Protein AF-A0A3B0UEC3-F1 (afdb_monomer_lite)

Foldseek 3Di:
DPLVDDQDPLLVVVLVVCLVVDPDDPVVSVVSVVCVNVDDDLVRDDDPPPDDLVVLLVVLLVLLLSCCLVPDCDPSSVVVSCVSCVVSVHDVVSSLLSNLLSLQVCLLCVVVVVVSDDDDDNVSSVVVNLVSLLVVQQVCQVQLVVLCVVDPLLVVLLVCVVPHDDDPVSLVVNLVSLVVSQCVDVSCVSSPHSSVSQHSVSSNVSHHDPDPPPDD

pLDDT: mean 83.79, std 13.42, range [30.84, 96.69]

Sequence (216 aa):
AHANKNIEEEEQALFDFFLKSSHLSSSQKDEARRDFKNGISLADIYIPNQNSWLLKKFFLELAILTVWVDRKLEDTEMIFLKAFAKKMGFYEEDLGNSLLAVEGFILENWEQLNHLRTGHDLTDIGTEYLKRVKRTTDKNAIRINDELKKNTNLSKLLLKSKTEELSKEQQQQLHEGLISVLKAVPTFVIIGLPVSYLTLPMLLKILPQEEPNTRL

Structure (mmCIF, N/CA/C/O backbone):
data_AF-A0A3B0UEC3-F1
#
_entry.id   AF-A0A3B0UEC3-F1
#
loop_
_atom_site.group_PDB
_atom_site.id
_atom_site.type_symbol
_atom_site.label_atom_id
_atom_site.label_alt_id
_atom_site.label_comp_id
_atom_site.label_asym_id
_atom_site.label_entity_id
_atom_site.label_seq_id
_atom_site.pdbx_PDB_ins_code
_atom_site.Cartn_x
_atom_site.Cartn_y
_atom_site.Cartn_z
_atom_site.occupancy
_atom_site.B_iso_or_equiv
_atom_site.auth_seq_id
_atom_site.auth_comp_id
_atom_site.auth_asym_id
_atom_site.auth_atom_id
_atom_site.pdbx_PDB_model_num
ATOM 1 N N . ALA A 1 1 ? 6.381 5.615 -17.940 1.00 55.91 1 ALA A N 1
ATOM 2 C CA . ALA A 1 1 ? 7.172 6.275 -18.990 1.00 55.91 1 ALA A CA 1
ATOM 3 C C . ALA A 1 1 ? 6.377 6.344 -20.281 1.00 55.91 1 ALA A C 1
ATOM 5 O O . ALA A 1 1 ? 5.543 7.212 -20.411 1.00 55.91 1 ALA A O 1
ATOM 6 N N . HIS A 1 2 ? 6.469 5.396 -21.220 1.00 62.25 2 HIS A N 1
ATOM 7 C CA . HIS A 1 2 ? 5.756 5.551 -22.511 1.00 62.25 2 HIS A CA 1
ATOM 8 C C . HIS A 1 2 ? 4.251 5.231 -22.514 1.00 62.25 2 HIS A C 1
ATOM 10 O O . HIS A 1 2 ? 3.629 5.250 -23.575 1.00 62.25 2 HIS A O 1
ATOM 16 N N . ALA A 1 3 ? 3.639 4.931 -21.367 1.00 55.81 3 ALA A N 1
ATOM 17 C CA . ALA A 1 3 ? 2.222 4.558 -21.307 1.00 55.81 3 ALA A CA 1
ATOM 18 C C . ALA A 1 3 ? 1.286 5.694 -21.776 1.00 55.81 3 ALA A C 1
ATOM 20 O O . ALA A 1 3 ? 0.270 5.420 -22.417 1.00 55.81 3 ALA A O 1
ATOM 21 N N . ASN A 1 4 ? 1.669 6.954 -21.546 1.00 55.97 4 ASN A N 1
ATOM 22 C CA . ASN A 1 4 ? 0.966 8.164 -21.993 1.00 55.97 4 ASN A CA 1
ATOM 23 C C . ASN A 1 4 ? 1.666 8.877 -23.184 1.00 55.97 4 ASN A C 1
ATOM 25 O O . ASN A 1 4 ? 1.190 9.913 -23.642 1.00 55.97 4 ASN A O 1
ATOM 29 N N . LYS A 1 5 ? 2.745 8.292 -23.739 1.00 59.88 5 LYS A N 1
ATOM 30 C CA . LYS A 1 5 ? 3.608 8.823 -24.824 1.00 59.88 5 LYS A CA 1
ATOM 31 C C . LYS A 1 5 ? 4.422 10.088 -24.498 1.00 59.88 5 LYS A C 1
ATOM 33 O O . LYS A 1 5 ? 5.084 10.597 -25.404 1.00 59.88 5 LYS A O 1
ATOM 38 N N . ASN A 1 6 ? 4.432 10.549 -23.250 1.00 63.06 6 ASN A N 1
ATOM 39 C CA . ASN A 1 6 ? 5.284 11.639 -22.778 1.00 63.06 6 ASN A CA 1
ATOM 40 C C . ASN A 1 6 ? 6.204 11.102 -21.677 1.00 63.06 6 ASN A C 1
ATOM 42 O O . ASN A 1 6 ? 5.758 10.373 -20.806 1.00 63.06 6 ASN A O 1
ATOM 46 N N . ILE A 1 7 ? 7.496 11.419 -21.733 1.00 65.38 7 ILE A N 1
ATOM 47 C CA . ILE A 1 7 ? 8.420 11.074 -20.647 1.00 65.38 7 ILE A CA 1
ATOM 48 C C . ILE A 1 7 ? 8.502 12.293 -19.736 1.00 65.38 7 ILE A C 1
ATOM 50 O O . ILE A 1 7 ? 9.027 13.324 -20.165 1.00 65.38 7 ILE A O 1
ATOM 54 N N . GLU A 1 8 ? 7.999 12.170 -18.513 1.00 71.50 8 GLU A N 1
ATOM 55 C CA . GLU A 1 8 ? 8.071 13.246 -17.520 1.00 71.50 8 GLU A CA 1
ATOM 56 C C . GLU A 1 8 ? 9.508 13.389 -16.972 1.00 71.50 8 GLU A C 1
ATOM 58 O O . GLU A 1 8 ? 10.306 12.438 -16.987 1.00 71.50 8 GLU A O 1
ATOM 63 N N . GLU A 1 9 ? 9.879 14.588 -16.506 1.00 71.31 9 GLU A N 1
ATOM 64 C CA . GLU A 1 9 ? 11.248 14.882 -16.037 1.00 71.31 9 GLU A CA 1
ATOM 65 C C . GLU A 1 9 ? 11.673 13.956 -14.889 1.00 71.31 9 GLU A C 1
ATOM 67 O O . GLU A 1 9 ? 12.828 13.527 -14.793 1.00 71.31 9 GLU A O 1
ATOM 72 N N . GLU A 1 10 ? 10.724 13.601 -14.036 1.00 71.19 10 GLU A N 1
ATOM 73 C CA . GLU A 1 10 ? 10.910 12.733 -12.889 1.00 71.19 10 GLU A CA 1
ATOM 74 C C . GLU A 1 10 ? 11.187 11.284 -13.303 1.00 71.19 10 GLU A C 1
ATOM 76 O O . GLU A 1 10 ? 12.040 10.616 -12.710 1.00 71.19 10 GLU A O 1
ATOM 81 N N . GLU A 1 11 ? 10.517 10.791 -14.346 1.00 72.06 11 GLU A N 1
ATOM 82 C CA . GLU A 1 11 ? 10.737 9.443 -14.874 1.00 72.06 11 GLU A CA 1
ATOM 83 C C . GLU A 1 11 ? 12.117 9.326 -15.517 1.00 72.06 11 GLU A C 1
ATOM 85 O O . GLU A 1 11 ? 12.824 8.333 -15.321 1.00 72.06 11 GLU A O 1
ATOM 90 N N . GLN A 1 12 ? 12.529 10.368 -16.246 1.00 78.12 12 GLN A N 1
ATOM 91 C CA . GLN A 1 12 ? 13.878 10.489 -16.792 1.00 78.12 12 GLN A CA 1
ATOM 92 C C . GLN A 1 12 ? 14.921 10.517 -15.665 1.00 78.12 12 GLN A C 1
ATOM 94 O O . GLN A 1 12 ? 15.935 9.818 -15.749 1.00 78.12 12 GLN A O 1
ATOM 99 N N . ALA A 1 13 ? 14.668 11.264 -14.587 1.00 77.81 13 ALA A N 1
ATOM 100 C CA . ALA A 1 13 ? 15.561 11.331 -13.433 1.00 77.81 13 ALA A CA 1
ATOM 101 C C . ALA A 1 13 ? 15.702 9.973 -12.726 1.00 77.81 13 ALA A C 1
ATOM 103 O O . ALA A 1 13 ? 16.822 9.560 -12.402 1.00 77.81 13 ALA A O 1
ATOM 104 N N . LEU A 1 14 ? 14.595 9.249 -12.528 1.00 77.81 14 LEU A N 1
A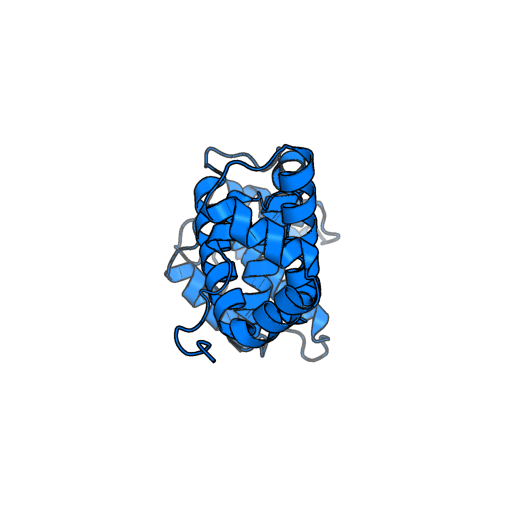TOM 105 C CA . LEU A 1 14 ? 14.614 7.912 -11.934 1.00 77.81 14 LEU A CA 1
ATOM 106 C C . LEU A 1 14 ? 15.347 6.909 -12.835 1.00 77.81 14 LEU A C 1
ATOM 108 O O . LEU A 1 14 ? 16.180 6.133 -12.357 1.00 77.81 14 LEU A O 1
ATOM 112 N N . PHE A 1 15 ? 15.093 6.953 -14.143 1.00 84.12 15 PHE A N 1
ATOM 113 C CA . PHE A 1 15 ? 15.802 6.127 -15.116 1.00 84.12 15 PHE A CA 1
ATOM 114 C C . PHE A 1 15 ? 17.313 6.385 -15.075 1.00 84.12 15 PHE A C 1
ATOM 116 O O . PHE A 1 15 ? 18.102 5.443 -14.971 1.00 84.12 15 PHE A O 1
ATOM 123 N N . ASP A 1 16 ? 17.736 7.650 -15.085 1.00 83.62 16 ASP A N 1
ATOM 124 C CA . ASP A 1 16 ? 19.151 8.011 -15.002 1.00 83.62 16 ASP A CA 1
ATOM 125 C C . ASP A 1 16 ? 19.790 7.588 -13.675 1.00 83.62 16 ASP A C 1
ATOM 127 O O . ASP A 1 16 ? 20.957 7.182 -13.659 1.00 83.62 16 ASP A O 1
ATOM 131 N N . PHE A 1 17 ? 19.047 7.644 -12.567 1.00 82.94 17 PHE A N 1
ATOM 132 C CA . PHE A 1 17 ? 19.502 7.139 -11.273 1.00 82.94 17 PHE A CA 1
ATOM 133 C C . PHE A 1 17 ? 19.779 5.631 -11.323 1.00 82.94 17 PHE A C 1
ATOM 135 O O . PHE A 1 17 ? 20.875 5.195 -10.952 1.00 82.94 17 PHE A O 1
ATOM 142 N N . PHE A 1 18 ? 18.838 4.832 -11.835 1.00 84.19 18 PHE A N 1
ATOM 143 C CA . PHE A 1 18 ? 19.028 3.386 -11.988 1.00 84.19 18 PHE A CA 1
ATOM 144 C C . PHE A 1 18 ? 20.147 3.049 -12.972 1.00 84.19 18 PHE A C 1
ATOM 146 O O . PHE A 1 18 ? 20.964 2.161 -12.723 1.00 84.19 18 PHE A O 1
ATOM 153 N N . LEU A 1 19 ? 20.253 3.793 -14.070 1.00 87.88 19 LEU A N 1
ATOM 154 C CA . LEU A 1 19 ? 21.298 3.567 -15.058 1.00 87.88 19 LEU A CA 1
ATOM 155 C C . LEU A 1 19 ? 22.694 3.835 -14.478 1.00 87.88 19 LEU A C 1
ATOM 157 O O . LEU A 1 19 ? 23.637 3.088 -14.759 1.00 87.88 19 LEU A O 1
ATOM 161 N N . LYS A 1 20 ? 22.834 4.867 -13.638 1.00 85.25 20 LYS A N 1
ATOM 162 C CA . LYS A 1 20 ? 24.088 5.190 -12.937 1.00 85.25 20 LYS A CA 1
ATOM 163 C C . LYS A 1 20 ? 24.443 4.163 -11.865 1.00 85.25 20 LYS A C 1
ATOM 165 O O . LYS A 1 20 ? 25.615 3.807 -11.774 1.00 85.25 20 LYS A O 1
ATOM 170 N N . SER A 1 21 ? 23.465 3.685 -11.096 1.00 85.12 21 SER A N 1
ATOM 171 C CA . SER A 1 21 ? 23.679 2.678 -10.045 1.00 85.12 21 SER A CA 1
ATOM 172 C C . SER A 1 21 ? 23.864 1.257 -10.590 1.00 85.12 21 SER A C 1
ATOM 174 O O . SER A 1 21 ? 24.340 0.379 -9.875 1.00 85.12 21 SER A O 1
ATOM 176 N N . SER A 1 22 ? 23.549 1.029 -11.867 1.00 87.19 22 SER A N 1
ATOM 177 C CA . SER A 1 22 ? 23.757 -0.260 -12.523 1.00 87.19 22 SER A CA 1
ATOM 178 C C . SER A 1 22 ? 25.231 -0.559 -12.842 1.00 87.19 22 SER A C 1
ATOM 180 O O . SER A 1 22 ? 26.009 0.311 -13.253 1.00 87.19 22 SER A O 1
ATOM 182 N N . HIS A 1 23 ? 25.583 -1.845 -12.776 1.00 90.31 23 HIS A N 1
ATOM 183 C CA . HIS A 1 23 ? 26.867 -2.387 -13.238 1.00 90.31 23 HIS A CA 1
ATOM 184 C C . HIS A 1 23 ? 26.903 -2.666 -14.756 1.00 90.31 23 HIS A C 1
ATOM 186 O O . HIS A 1 23 ? 27.699 -3.481 -15.219 1.00 90.31 23 HIS A O 1
ATOM 192 N N . LEU A 1 24 ? 26.033 -2.019 -15.540 1.00 90.12 24 LEU A N 1
ATOM 193 C CA . LEU A 1 24 ? 25.984 -2.190 -16.993 1.00 90.12 24 LEU A CA 1
ATOM 194 C C . LEU A 1 24 ? 27.234 -1.609 -17.671 1.00 90.12 24 LEU A C 1
ATOM 196 O O . LEU A 1 24 ? 27.762 -0.571 -17.260 1.00 90.12 24 LEU A O 1
ATOM 200 N N . SER A 1 25 ? 27.676 -2.254 -18.751 1.00 92.06 25 SER A N 1
ATOM 201 C CA . SER A 1 25 ? 28.720 -1.714 -19.631 1.00 92.06 25 SER A CA 1
ATOM 202 C C . SER A 1 25 ? 28.237 -0.459 -20.369 1.00 92.06 25 SER A C 1
ATOM 204 O O . SER A 1 25 ? 27.034 -0.235 -20.505 1.00 92.06 25 SER A O 1
ATOM 206 N N . SER A 1 26 ? 29.159 0.351 -20.900 1.00 88.69 26 SER A N 1
ATOM 207 C CA . SER A 1 26 ? 28.805 1.565 -21.654 1.00 88.69 26 SER A CA 1
ATOM 208 C C . SER A 1 26 ? 27.869 1.267 -22.829 1.00 88.69 26 SER A C 1
ATOM 210 O O . SER A 1 26 ? 26.858 1.940 -22.985 1.00 88.69 26 SER A O 1
ATOM 212 N N . SER A 1 27 ? 28.130 0.185 -23.573 1.00 90.00 27 SER A N 1
ATOM 213 C CA . SER A 1 27 ? 27.276 -0.242 -24.691 1.00 90.00 27 SER A CA 1
ATOM 214 C C . SER A 1 27 ? 25.845 -0.565 -24.251 1.00 90.00 27 SER A C 1
ATOM 216 O O . SER A 1 27 ? 24.893 -0.186 -24.927 1.00 90.00 27 SER A O 1
ATOM 218 N N . GLN A 1 28 ? 25.687 -1.247 -23.113 1.00 90.06 28 GLN A N 1
ATOM 219 C CA . GLN A 1 28 ? 24.371 -1.565 -22.549 1.00 90.06 28 GLN A CA 1
ATOM 220 C C . GLN A 1 28 ? 23.668 -0.316 -22.009 1.00 90.06 28 GLN A C 1
ATOM 222 O O . GLN A 1 28 ? 22.450 -0.203 -22.107 1.00 90.06 28 GLN A O 1
ATOM 227 N N . LYS A 1 29 ? 24.420 0.646 -21.459 1.00 88.94 29 LYS A N 1
ATOM 228 C CA . LYS A 1 29 ? 23.853 1.928 -21.026 1.00 88.94 29 LYS A CA 1
ATOM 229 C C . LYS A 1 29 ? 23.334 2.737 -22.213 1.00 88.94 29 LYS A C 1
ATOM 231 O O . LYS A 1 29 ? 22.260 3.325 -22.117 1.00 88.94 29 LYS A O 1
ATOM 236 N N . ASP A 1 30 ? 24.054 2.729 -23.330 1.00 88.50 30 ASP A N 1
ATOM 237 C CA . ASP A 1 30 ? 23.628 3.400 -24.560 1.00 88.50 30 ASP A CA 1
ATOM 238 C C . ASP A 1 30 ? 22.401 2.730 -25.188 1.00 88.50 30 ASP A C 1
ATOM 240 O O . ASP A 1 30 ? 21.512 3.415 -25.689 1.00 88.50 30 ASP A O 1
ATOM 244 N N . GLU A 1 31 ? 22.331 1.399 -25.144 1.00 87.31 31 GLU A N 1
ATOM 245 C CA . GLU A 1 31 ? 21.150 0.631 -25.550 1.00 87.31 31 GLU A CA 1
ATOM 246 C C . GLU A 1 31 ? 19.933 0.982 -24.696 1.00 87.31 31 GLU A C 1
ATOM 248 O O . GLU A 1 31 ? 18.931 1.441 -25.238 1.00 87.31 31 GLU A O 1
ATOM 253 N N . ALA A 1 32 ? 20.063 0.927 -23.369 1.00 86.62 32 ALA A N 1
ATOM 254 C CA . ALA A 1 32 ? 18.985 1.292 -22.455 1.00 86.62 32 ALA A CA 1
ATOM 255 C C . ALA A 1 32 ? 18.483 2.728 -22.685 1.00 86.62 32 ALA A C 1
ATOM 257 O O . ALA A 1 32 ? 17.284 2.979 -22.621 1.00 86.62 32 ALA A O 1
ATOM 258 N N . ARG A 1 33 ? 19.375 3.686 -22.985 1.00 87.12 33 ARG A N 1
ATOM 259 C CA . ARG A 1 33 ? 18.985 5.069 -23.325 1.00 87.12 33 ARG A CA 1
ATOM 260 C C . ARG A 1 33 ? 18.191 5.153 -24.628 1.00 87.12 33 ARG A C 1
ATOM 262 O O . ARG A 1 33 ? 17.252 5.945 -24.709 1.00 87.12 33 ARG A O 1
ATOM 269 N N . ARG A 1 34 ? 18.565 4.376 -25.651 1.00 86.38 34 ARG A N 1
ATOM 270 C CA . ARG A 1 34 ? 17.814 4.311 -26.918 1.00 86.38 34 ARG A CA 1
ATOM 271 C C . ARG A 1 34 ? 16.426 3.730 -26.693 1.00 86.38 34 ARG A C 1
ATOM 273 O O . ARG A 1 34 ? 15.450 4.317 -27.151 1.00 86.38 34 ARG A O 1
ATOM 280 N N . ASP A 1 35 ? 16.353 2.638 -25.951 1.00 85.62 35 ASP A N 1
ATOM 281 C CA . ASP A 1 35 ? 15.104 1.959 -25.626 1.00 85.62 35 ASP A CA 1
ATOM 282 C C . ASP A 1 35 ? 14.178 2.842 -24.788 1.00 85.62 35 ASP A C 1
ATOM 284 O O . ASP A 1 35 ? 12.990 2.962 -25.081 1.00 85.62 35 ASP A O 1
ATOM 288 N N . PHE A 1 36 ? 14.732 3.542 -23.796 1.00 82.94 36 PHE A N 1
ATOM 289 C CA . PHE A 1 36 ? 13.984 4.498 -22.988 1.00 82.94 36 PHE A CA 1
ATOM 290 C C . PHE A 1 36 ? 13.420 5.645 -23.830 1.00 82.94 36 PHE A C 1
ATOM 292 O O . PHE A 1 36 ? 12.288 6.062 -23.617 1.00 82.94 36 PHE A O 1
ATOM 299 N N . LYS A 1 37 ? 14.165 6.131 -24.830 1.00 80.62 37 LYS A N 1
ATOM 300 C CA . LYS A 1 37 ? 13.699 7.200 -25.724 1.00 80.62 37 LYS A CA 1
ATOM 301 C C . LYS A 1 37 ? 12.627 6.728 -26.709 1.00 80.62 37 LYS A C 1
ATOM 303 O O . LYS A 1 37 ? 11.673 7.457 -26.960 1.00 80.62 37 LYS A O 1
ATOM 308 N N . ASN A 1 38 ? 12.800 5.543 -27.287 1.00 80.94 38 ASN A N 1
ATOM 309 C CA . ASN A 1 38 ? 11.941 5.044 -28.364 1.00 80.94 38 ASN A CA 1
ATOM 310 C C . ASN A 1 38 ? 10.695 4.308 -27.852 1.00 80.94 38 ASN A C 1
ATOM 312 O O . ASN A 1 38 ? 9.740 4.130 -28.607 1.00 80.94 38 ASN A O 1
ATOM 316 N N . GLY A 1 39 ? 10.709 3.893 -26.585 1.00 77.69 39 GLY A N 1
ATOM 317 C CA . GLY A 1 39 ? 9.710 3.004 -26.017 1.00 77.69 39 GLY A CA 1
ATOM 318 C C . GLY A 1 39 ? 9.945 1.551 -26.433 1.00 77.69 39 GLY A C 1
ATOM 319 O O . GLY A 1 39 ? 10.473 1.256 -27.505 1.00 77.69 39 GLY A O 1
ATOM 320 N N . ILE A 1 40 ? 9.530 0.626 -25.569 1.00 79.31 40 ILE A N 1
ATOM 321 C CA . ILE A 1 40 ? 9.563 -0.816 -25.828 1.00 79.31 40 ILE A CA 1
ATOM 322 C C . ILE A 1 40 ? 8.130 -1.344 -25.752 1.00 79.31 40 ILE A C 1
ATOM 324 O O . ILE A 1 40 ? 7.382 -0.998 -24.833 1.00 79.31 40 ILE A O 1
ATOM 328 N N . SER A 1 41 ? 7.737 -2.200 -26.698 1.00 80.94 41 SER A N 1
ATOM 329 C CA . SER A 1 41 ? 6.455 -2.896 -26.608 1.00 80.94 41 SER A CA 1
ATOM 330 C C . SER A 1 41 ? 6.484 -3.919 -25.480 1.00 80.94 41 SER A C 1
ATOM 332 O O . SER A 1 41 ? 7.458 -4.646 -25.293 1.00 80.94 41 SER A O 1
ATOM 334 N N . LEU A 1 42 ? 5.359 -4.079 -24.785 1.00 79.12 42 LEU A N 1
ATOM 335 C CA . LEU A 1 42 ? 5.198 -5.124 -23.775 1.00 79.12 42 LEU A CA 1
ATOM 336 C C . LEU A 1 42 ? 5.533 -6.525 -24.323 1.00 79.12 42 LEU A C 1
ATOM 338 O O . LEU A 1 42 ? 5.995 -7.391 -23.579 1.00 79.12 42 LEU A O 1
ATOM 342 N N . ALA A 1 43 ? 5.299 -6.763 -25.618 1.00 78.69 43 ALA A N 1
ATOM 343 C CA . ALA A 1 43 ? 5.619 -8.024 -26.283 1.00 78.69 43 ALA A CA 1
ATOM 344 C C . ALA A 1 43 ? 7.129 -8.313 -26.282 1.00 78.69 43 ALA A C 1
ATOM 346 O O . ALA A 1 43 ? 7.517 -9.445 -25.989 1.00 78.69 43 ALA A O 1
ATOM 347 N N . ASP A 1 44 ? 7.946 -7.281 -26.484 1.00 81.06 44 ASP A N 1
ATOM 348 C CA . ASP A 1 44 ? 9.398 -7.371 -26.668 1.00 81.06 44 ASP A CA 1
ATOM 349 C C . ASP A 1 44 ? 10.156 -7.483 -25.340 1.00 81.06 44 ASP A C 1
ATOM 351 O O . ASP A 1 44 ? 11.330 -7.847 -25.309 1.00 81.06 44 ASP A O 1
ATOM 355 N N . ILE A 1 45 ? 9.476 -7.233 -24.215 1.00 80.25 45 ILE A N 1
ATOM 356 C CA . ILE A 1 45 ? 10.055 -7.438 -22.887 1.00 80.25 45 ILE A CA 1
ATOM 357 C C . ILE A 1 45 ? 10.297 -8.933 -22.674 1.00 80.25 45 ILE A C 1
ATOM 359 O O . ILE A 1 45 ? 9.357 -9.725 -22.503 1.00 80.25 45 ILE A O 1
ATOM 363 N N . TYR A 1 46 ? 11.574 -9.307 -22.652 1.00 76.19 46 TYR A N 1
ATOM 364 C CA . TYR A 1 46 ? 12.015 -10.649 -22.309 1.00 76.19 46 TYR A CA 1
ATOM 365 C C . TYR A 1 46 ? 11.868 -10.882 -20.804 1.00 76.19 46 TYR A C 1
ATOM 367 O O . TYR A 1 46 ? 12.477 -10.194 -19.986 1.00 76.19 46 TYR A O 1
ATOM 375 N N . ILE A 1 47 ? 11.069 -11.882 -20.436 1.00 73.56 47 ILE A N 1
ATOM 376 C CA . ILE A 1 47 ? 10.959 -12.363 -19.058 1.00 73.56 47 ILE A CA 1
ATOM 377 C C . ILE A 1 47 ? 11.667 -13.716 -19.028 1.00 73.56 47 ILE A C 1
ATOM 379 O O . ILE A 1 47 ? 11.125 -14.677 -19.576 1.00 73.56 47 ILE A O 1
ATOM 383 N N . PRO A 1 48 ? 12.864 -13.824 -18.430 1.00 67.06 48 PRO A N 1
ATOM 384 C CA . PRO A 1 48 ? 13.569 -15.095 -18.384 1.00 67.06 48 PRO A CA 1
ATOM 385 C C . PRO A 1 48 ? 12.692 -16.198 -17.761 1.00 67.06 48 PRO A C 1
ATOM 387 O O . PRO A 1 48 ? 12.181 -16.055 -16.650 1.00 67.06 48 PRO A O 1
ATOM 390 N N . ASN A 1 49 ? 12.526 -17.318 -18.473 1.00 62.31 49 ASN A N 1
ATOM 391 C CA . ASN A 1 49 ? 11.633 -18.419 -18.071 1.00 62.31 49 ASN A CA 1
ATOM 392 C C . ASN A 1 49 ? 12.043 -19.106 -16.755 1.00 62.31 49 ASN A C 1
ATOM 394 O O . ASN A 1 49 ? 11.221 -19.758 -16.121 1.00 62.31 49 ASN A O 1
ATOM 398 N N . GLN A 1 50 ? 13.303 -18.949 -16.344 1.00 61.66 50 GLN A N 1
ATOM 399 C CA . GLN A 1 50 ? 13.876 -19.509 -15.113 1.00 61.66 50 GLN A CA 1
ATOM 400 C C . GLN A 1 50 ? 13.617 -18.620 -13.880 1.00 61.66 50 GLN A C 1
ATOM 402 O O . GLN A 1 50 ? 14.076 -18.930 -12.782 1.00 61.66 50 GLN A O 1
ATOM 407 N N . ASN A 1 51 ? 12.923 -17.489 -14.039 1.00 63.88 51 ASN A N 1
ATOM 408 C CA . ASN A 1 51 ? 12.771 -16.527 -12.956 1.00 63.88 51 ASN A CA 1
ATOM 409 C C . ASN A 1 51 ? 11.811 -17.015 -11.873 1.00 63.88 51 ASN A C 1
ATOM 411 O O . ASN A 1 51 ? 10.676 -17.414 -12.149 1.00 63.88 51 ASN A O 1
ATOM 415 N N . SER A 1 52 ? 12.254 -16.884 -10.622 1.00 82.56 52 SER A N 1
ATOM 416 C CA . SER A 1 52 ? 11.415 -17.101 -9.451 1.00 82.56 52 SER A CA 1
ATOM 417 C C . SER A 1 52 ? 10.249 -16.106 -9.429 1.00 82.56 52 SER A C 1
ATOM 419 O O . SER A 1 52 ? 10.356 -14.973 -9.907 1.00 82.56 52 SER A O 1
ATOM 421 N N . TRP A 1 53 ? 9.128 -16.527 -8.839 1.00 87.88 53 TRP A N 1
ATOM 422 C CA . TRP A 1 53 ? 7.962 -15.676 -8.565 1.00 87.88 53 TRP A CA 1
ATOM 423 C C . TRP A 1 53 ? 8.361 -14.319 -7.954 1.00 87.88 53 TRP A C 1
ATOM 425 O O . TRP A 1 53 ? 7.833 -13.281 -8.347 1.00 87.88 53 TRP A O 1
ATOM 435 N N . LEU A 1 54 ? 9.372 -14.324 -7.077 1.00 87.69 54 LEU A N 1
ATOM 436 C CA . LEU A 1 54 ? 9.902 -13.138 -6.407 1.00 87.69 54 LEU A CA 1
ATOM 437 C C . LEU A 1 54 ? 10.476 -12.107 -7.385 1.00 87.69 54 LEU A C 1
ATOM 439 O O . LEU A 1 54 ? 10.193 -10.922 -7.255 1.00 87.69 54 LEU A O 1
ATOM 443 N N . LEU A 1 55 ? 11.248 -12.537 -8.385 1.00 87.06 55 LEU A N 1
ATOM 444 C CA . LEU A 1 55 ? 11.835 -11.611 -9.355 1.00 87.06 55 LEU A CA 1
ATOM 445 C C . LEU A 1 55 ? 10.760 -10.973 -10.245 1.00 87.06 55 LEU A C 1
ATOM 447 O O . LEU A 1 55 ? 10.826 -9.785 -10.552 1.00 87.06 55 LEU A O 1
ATOM 451 N N . LYS A 1 56 ? 9.728 -11.738 -10.615 1.00 90.44 56 LYS A N 1
ATOM 452 C CA . LYS A 1 56 ? 8.579 -11.188 -11.349 1.00 90.44 56 LYS A CA 1
ATOM 453 C C . LYS A 1 56 ? 7.817 -10.165 -10.506 1.00 90.44 56 LYS A C 1
ATOM 455 O O . LYS A 1 56 ? 7.423 -9.125 -11.027 1.00 90.44 56 LYS A O 1
ATOM 460 N N . LYS A 1 57 ? 7.641 -10.446 -9.210 1.00 90.62 57 LYS A N 1
ATOM 461 C CA . LYS A 1 57 ? 6.986 -9.545 -8.253 1.00 90.62 57 LYS A CA 1
ATOM 462 C C . LYS A 1 57 ? 7.782 -8.252 -8.090 1.00 90.62 57 LYS A C 1
ATOM 464 O O . LYS A 1 57 ? 7.209 -7.176 -8.191 1.00 90.62 57 LYS A O 1
ATOM 469 N N . PHE A 1 58 ? 9.102 -8.365 -7.970 1.00 89.75 58 PHE A N 1
ATOM 470 C CA . PHE A 1 58 ? 10.016 -7.228 -7.920 1.00 89.75 58 PHE A CA 1
ATOM 471 C C . PHE A 1 58 ? 9.908 -6.336 -9.165 1.00 89.75 58 PHE A C 1
ATOM 473 O O . PHE A 1 58 ? 9.774 -5.124 -9.038 1.00 89.75 58 PHE A O 1
ATOM 480 N N . PHE A 1 59 ? 9.897 -6.912 -10.374 1.00 89.56 59 PHE A N 1
ATOM 481 C CA . PHE A 1 59 ? 9.713 -6.118 -11.594 1.00 89.56 59 PHE A CA 1
ATOM 482 C C . PHE A 1 59 ? 8.345 -5.442 -11.667 1.00 89.56 59 PHE A C 1
ATOM 484 O O . PHE A 1 59 ? 8.260 -4.301 -12.116 1.00 89.56 59 PHE A O 1
ATOM 491 N N . LEU A 1 60 ? 7.283 -6.122 -11.224 1.00 92.12 60 LEU A N 1
ATOM 492 C CA . LEU A 1 60 ? 5.954 -5.522 -11.144 1.00 92.12 60 LEU A CA 1
ATOM 493 C C . LEU A 1 60 ? 5.948 -4.310 -10.204 1.00 92.12 60 LEU A C 1
ATOM 495 O O . LEU A 1 60 ? 5.436 -3.258 -10.569 1.00 92.12 60 LEU A O 1
ATOM 499 N N . GLU A 1 61 ? 6.543 -4.440 -9.022 1.00 91.88 61 GLU A N 1
ATOM 500 C CA . GLU A 1 61 ? 6.589 -3.370 -8.020 1.00 91.88 61 GLU A CA 1
ATOM 501 C C . GLU A 1 61 ? 7.485 -2.207 -8.441 1.00 91.88 61 GLU A C 1
ATOM 503 O O . GLU A 1 61 ? 7.120 -1.056 -8.221 1.00 91.88 61 GLU A O 1
ATOM 508 N N . LEU A 1 62 ? 8.587 -2.474 -9.147 1.00 88.31 62 LEU A N 1
ATOM 509 C CA . LEU A 1 62 ? 9.379 -1.426 -9.793 1.00 88.31 62 LEU A CA 1
ATOM 510 C C . LEU A 1 62 ? 8.598 -0.691 -10.887 1.00 88.31 62 LEU A C 1
ATOM 512 O O . LEU A 1 62 ? 8.707 0.529 -10.995 1.00 88.31 62 LEU A O 1
ATOM 516 N N . ALA A 1 63 ? 7.811 -1.405 -11.696 1.00 88.81 63 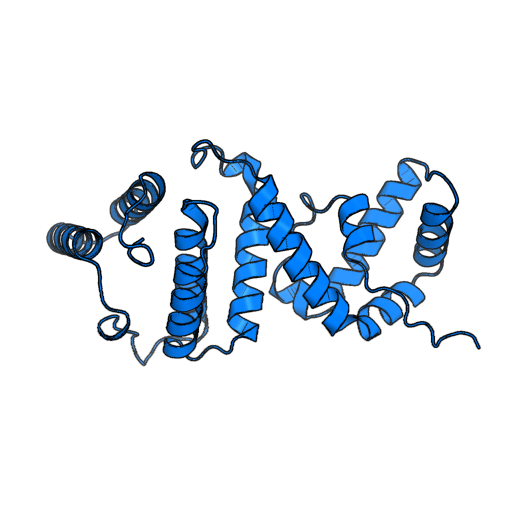ALA A N 1
ATOM 517 C CA . ALA A 1 63 ? 6.975 -0.776 -12.717 1.00 88.81 63 ALA A CA 1
ATOM 518 C C . ALA A 1 63 ? 5.898 0.112 -12.081 1.00 88.81 63 ALA A C 1
ATOM 520 O O . ALA A 1 63 ? 5.692 1.232 -12.537 1.00 88.81 63 ALA A O 1
ATOM 521 N N . ILE A 1 64 ? 5.270 -0.358 -10.998 1.00 88.75 64 ILE A N 1
ATOM 522 C CA . ILE A 1 64 ? 4.324 0.431 -10.199 1.00 88.75 64 ILE A CA 1
ATOM 523 C C . ILE A 1 64 ? 5.014 1.677 -9.646 1.00 88.75 64 ILE A C 1
ATOM 525 O O . ILE A 1 64 ? 4.505 2.772 -9.839 1.00 88.75 64 ILE A O 1
ATOM 529 N N . LEU A 1 65 ? 6.181 1.527 -9.013 1.00 84.06 65 LEU A N 1
ATOM 530 C CA . LEU A 1 65 ? 6.943 2.652 -8.472 1.00 84.06 65 LEU A CA 1
ATOM 531 C C . LEU A 1 65 ? 7.267 3.685 -9.553 1.00 84.06 65 LEU A C 1
ATOM 533 O O . LEU A 1 65 ? 7.145 4.870 -9.291 1.00 84.06 65 LEU A O 1
ATOM 537 N N . THR A 1 66 ? 7.652 3.229 -10.748 1.00 79.56 66 THR A N 1
ATOM 538 C CA . THR A 1 66 ? 8.021 4.094 -11.879 1.00 79.56 66 THR A CA 1
ATOM 539 C C . THR A 1 66 ? 6.820 4.850 -12.436 1.00 79.56 66 THR A C 1
ATOM 541 O O . THR A 1 66 ? 6.943 6.029 -12.718 1.00 79.56 66 THR A O 1
ATOM 544 N N . VAL A 1 67 ? 5.666 4.192 -12.564 1.00 77.56 67 VAL A N 1
ATOM 545 C CA . VAL A 1 67 ? 4.397 4.847 -12.930 1.00 77.56 67 VAL A CA 1
ATOM 546 C C . VAL A 1 67 ? 3.995 5.870 -11.868 1.00 77.56 67 VAL A C 1
ATOM 548 O O . VAL A 1 67 ? 3.546 6.953 -12.181 1.00 77.56 67 VAL A O 1
ATOM 551 N N . TRP A 1 68 ? 4.228 5.580 -10.589 1.00 73.62 68 TRP A N 1
ATOM 552 C CA . TRP A 1 68 ? 3.917 6.513 -9.504 1.00 73.62 68 TRP A CA 1
ATOM 553 C C . TRP A 1 68 ? 4.829 7.741 -9.424 1.00 73.62 68 TRP A C 1
ATOM 555 O O . TRP A 1 68 ? 4.581 8.620 -8.597 1.00 73.62 68 TRP A O 1
ATOM 565 N N . VAL A 1 69 ? 5.881 7.818 -10.237 1.00 67.38 69 VAL A N 1
ATOM 566 C CA . VAL A 1 69 ? 6.841 8.925 -10.200 1.00 67.38 69 VAL A CA 1
ATOM 567 C C . VAL A 1 69 ? 6.195 10.257 -10.581 1.00 67.38 69 VAL A C 1
ATOM 569 O O . VAL A 1 69 ? 6.495 11.260 -9.934 1.00 67.38 69 VAL A O 1
ATOM 572 N N . ASP A 1 70 ? 5.273 10.257 -11.546 1.00 63.91 70 ASP A N 1
ATOM 573 C CA . ASP A 1 70 ? 4.476 11.434 -11.932 1.00 63.91 70 ASP A CA 1
ATOM 574 C C . ASP A 1 70 ? 3.268 11.681 -10.996 1.00 63.91 70 ASP A C 1
ATOM 576 O O . ASP A 1 70 ? 2.567 12.689 -11.087 1.00 63.91 70 ASP A O 1
ATOM 580 N N . ARG A 1 71 ? 3.077 10.769 -10.030 1.00 63.91 71 ARG A N 1
ATOM 581 C CA . ARG A 1 71 ? 2.131 10.820 -8.907 1.00 63.91 71 ARG A CA 1
ATOM 582 C C . ARG A 1 71 ? 0.661 10.854 -9.301 1.00 63.91 71 ARG A C 1
ATOM 584 O O . ARG A 1 71 ? -0.180 11.141 -8.444 1.00 63.91 71 ARG A O 1
ATOM 591 N N . LYS A 1 72 ? 0.322 10.485 -10.536 1.00 64.06 72 LYS A N 1
ATOM 592 C CA . LYS A 1 72 ? -1.068 10.343 -10.962 1.00 64.06 72 LYS A CA 1
ATOM 593 C C . LYS A 1 72 ? -1.214 9.137 -11.867 1.00 64.06 72 LYS A C 1
ATOM 595 O O . LYS A 1 72 ? -1.068 9.239 -13.071 1.00 64.06 72 LYS A O 1
ATOM 600 N N . LEU A 1 73 ? -1.657 8.033 -11.273 1.00 69.12 73 LEU A N 1
ATOM 601 C CA . LEU A 1 73 ? -1.907 6.820 -12.029 1.00 69.12 73 LEU A CA 1
ATOM 602 C C . LEU A 1 73 ? -3.082 7.020 -13.000 1.00 69.12 73 LEU A C 1
ATOM 604 O O . LEU A 1 73 ? -4.253 6.983 -12.602 1.00 69.12 73 LEU A O 1
ATOM 608 N N . GLU A 1 74 ? -2.767 7.243 -14.270 1.00 75.19 74 GLU A N 1
ATOM 609 C CA . GLU A 1 74 ? -3.756 7.443 -15.324 1.00 75.19 74 GLU A CA 1
ATOM 610 C C . GLU A 1 74 ? -4.394 6.109 -15.745 1.00 75.19 74 GLU A C 1
ATOM 612 O O . GLU A 1 74 ? -3.847 5.018 -15.547 1.00 75.19 74 GLU A O 1
ATOM 617 N N . ASP A 1 75 ? -5.571 6.167 -16.376 1.00 79.94 75 ASP A N 1
ATOM 618 C CA . ASP A 1 75 ? -6.257 4.960 -16.860 1.00 79.94 75 ASP A CA 1
ATOM 619 C C . ASP A 1 75 ? -5.383 4.160 -17.843 1.00 79.94 75 ASP A C 1
ATOM 621 O O . ASP A 1 75 ? -5.383 2.926 -17.831 1.00 79.94 75 ASP A O 1
ATOM 625 N N . THR A 1 76 ? -4.594 4.855 -18.664 1.00 80.69 76 THR A N 1
ATOM 626 C CA . THR A 1 76 ? -3.614 4.283 -19.601 1.00 80.69 76 THR A CA 1
ATOM 627 C C . THR A 1 76 ? -2.532 3.483 -18.878 1.00 80.69 76 THR A C 1
ATOM 629 O O . THR A 1 76 ? -2.180 2.377 -19.299 1.00 80.69 76 THR A O 1
ATOM 632 N N . GLU A 1 77 ? -2.050 3.984 -17.748 1.00 82.31 77 GLU A N 1
ATOM 633 C CA . GLU A 1 77 ? -1.023 3.341 -16.936 1.00 82.31 77 GLU A CA 1
ATOM 634 C C . GLU A 1 77 ? -1.575 2.157 -16.151 1.00 82.31 77 GLU A C 1
ATOM 636 O O . GLU A 1 77 ? -0.938 1.106 -16.082 1.00 82.31 77 GLU A O 1
ATOM 641 N N . MET A 1 78 ? -2.807 2.260 -15.644 1.00 86.69 78 MET A N 1
ATOM 642 C CA . MET A 1 78 ? -3.508 1.115 -15.058 1.00 86.69 78 MET A CA 1
ATOM 643 C C . MET A 1 78 ? -3.697 -0.006 -16.088 1.00 86.69 78 MET A C 1
ATOM 645 O O . MET A 1 78 ? -3.506 -1.182 -15.766 1.00 86.69 78 MET A O 1
ATOM 649 N N . ILE A 1 79 ? -4.055 0.331 -17.332 1.00 89.06 79 ILE A N 1
ATOM 650 C CA . ILE A 1 79 ? -4.167 -0.641 -18.432 1.00 89.06 79 ILE A CA 1
ATOM 651 C C . ILE A 1 79 ? -2.810 -1.307 -18.691 1.00 89.06 79 ILE A C 1
ATOM 653 O O . ILE A 1 79 ? -2.748 -2.536 -18.800 1.00 89.06 79 ILE A O 1
ATOM 657 N N . PHE A 1 80 ? -1.726 -0.527 -18.730 1.00 88.69 80 PHE A N 1
ATOM 658 C CA . PHE A 1 80 ? -0.368 -1.055 -18.861 1.00 88.69 80 PHE A CA 1
ATOM 659 C C . PHE A 1 80 ? -0.008 -2.002 -17.709 1.00 88.69 80 PHE A C 1
ATOM 661 O O . PHE A 1 80 ? 0.394 -3.138 -17.964 1.00 88.69 80 PHE A O 1
ATOM 668 N N . LEU A 1 81 ? -0.199 -1.590 -16.453 1.00 91.31 81 LEU A N 1
ATOM 669 C CA . LEU A 1 81 ? 0.136 -2.394 -15.275 1.00 91.31 81 LEU A CA 1
ATOM 670 C C . LEU A 1 81 ? -0.656 -3.703 -15.233 1.00 91.31 81 LEU A C 1
ATOM 672 O O . LEU A 1 81 ? -0.090 -4.751 -14.922 1.00 91.31 81 LEU A O 1
ATOM 676 N N . LYS A 1 82 ? -1.939 -3.682 -15.614 1.00 92.94 82 LYS A N 1
ATOM 677 C CA . LYS A 1 82 ? -2.756 -4.898 -15.759 1.00 92.94 82 LYS A CA 1
ATOM 678 C C . LYS A 1 82 ? -2.204 -5.834 -16.828 1.00 92.94 82 LYS A C 1
ATOM 680 O O . LYS A 1 82 ? -2.087 -7.038 -16.593 1.00 92.94 82 LYS A O 1
ATOM 685 N N . ALA A 1 83 ? -1.842 -5.300 -17.992 1.00 91.75 83 ALA A N 1
ATOM 686 C CA . ALA A 1 83 ? -1.259 -6.093 -19.068 1.00 91.75 83 ALA A CA 1
ATOM 687 C C . ALA A 1 83 ? 0.111 -6.672 -18.669 1.00 91.75 83 ALA A C 1
ATOM 689 O O . ALA A 1 83 ? 0.386 -7.846 -18.927 1.00 91.75 83 ALA A O 1
ATOM 690 N N . PHE A 1 84 ? 0.946 -5.883 -17.989 1.00 91.56 84 PHE A N 1
ATOM 691 C CA . PHE A 1 84 ? 2.259 -6.297 -17.503 1.00 91.56 84 PHE A CA 1
ATOM 692 C C . PHE A 1 84 ? 2.161 -7.368 -16.415 1.00 91.56 84 PHE A C 1
ATOM 694 O O . PHE A 1 84 ? 2.817 -8.405 -16.523 1.00 91.56 84 PHE A O 1
ATOM 701 N N . ALA A 1 85 ? 1.278 -7.185 -15.430 1.00 93.12 85 ALA A N 1
ATOM 702 C CA . ALA A 1 85 ? 0.987 -8.184 -14.403 1.00 93.12 85 ALA A CA 1
ATOM 703 C C . ALA A 1 85 ? 0.533 -9.509 -15.034 1.00 93.12 85 ALA A C 1
ATOM 705 O O . ALA A 1 85 ? 1.080 -10.567 -14.716 1.00 93.12 85 ALA A O 1
ATOM 706 N N . LYS A 1 86 ? -0.381 -9.451 -16.012 1.00 92.62 86 LYS A N 1
ATOM 707 C CA . LYS A 1 86 ? -0.833 -10.636 -16.753 1.00 92.62 86 LYS A CA 1
ATOM 708 C C . LYS A 1 86 ? 0.312 -11.324 -17.499 1.00 92.62 86 LYS A C 1
ATOM 710 O O . LYS A 1 86 ? 0.417 -12.546 -17.438 1.00 92.62 86 LYS A O 1
ATOM 715 N N . LYS A 1 87 ? 1.196 -10.569 -18.166 1.00 90.19 87 LYS A N 1
ATOM 716 C CA . LYS A 1 87 ? 2.388 -11.122 -18.842 1.00 90.19 87 LYS A CA 1
ATOM 717 C C . LYS A 1 87 ? 3.343 -11.800 -17.848 1.00 90.19 87 LYS A C 1
ATOM 719 O O . LYS A 1 87 ? 3.944 -12.821 -18.172 1.00 90.19 87 LYS A O 1
ATOM 724 N N . MET A 1 88 ? 3.448 -11.272 -16.631 1.00 89.25 88 MET A N 1
ATOM 725 C CA . MET A 1 88 ? 4.233 -11.860 -15.540 1.00 89.25 88 MET A CA 1
ATOM 726 C C . MET A 1 88 ? 3.561 -13.086 -14.888 1.00 89.25 88 MET A C 1
ATOM 728 O O . MET A 1 88 ? 4.227 -13.831 -14.165 1.00 89.25 88 MET A O 1
ATOM 732 N N . GLY A 1 89 ? 2.287 -13.355 -15.190 1.00 90.56 89 GLY A N 1
ATOM 733 C CA . GLY A 1 89 ? 1.518 -14.474 -14.636 1.00 90.56 89 GLY A CA 1
ATOM 734 C C . GLY A 1 89 ? 0.830 -14.162 -13.305 1.00 90.56 89 GLY A C 1
ATOM 735 O O . GLY A 1 89 ? 0.540 -15.084 -12.550 1.00 90.56 89 GLY A O 1
ATOM 736 N N . PHE A 1 90 ? 0.597 -12.882 -13.011 1.00 92.88 90 PHE A N 1
ATOM 737 C CA . PHE A 1 90 ? -0.107 -12.416 -11.819 1.00 92.88 90 PHE A CA 1
ATOM 738 C C . PHE A 1 90 ? -1.588 -12.159 -12.095 1.00 92.88 90 PHE A C 1
ATOM 740 O O . PHE A 1 90 ? -1.970 -11.752 -13.198 1.00 92.88 90 PHE A O 1
ATOM 747 N N . TYR A 1 91 ? -2.413 -12.353 -11.070 1.00 92.31 91 TYR A N 1
ATOM 748 C CA . TYR A 1 91 ? -3.829 -12.003 -11.102 1.00 92.31 91 TYR A CA 1
ATOM 749 C C . TYR A 1 91 ? -4.042 -10.530 -10.727 1.00 92.31 91 TYR A C 1
ATOM 751 O O . TYR A 1 91 ? -3.154 -9.860 -10.198 1.00 92.31 91 TYR A O 1
ATOM 759 N N . GLU A 1 92 ? -5.246 -10.004 -10.969 1.00 89.44 92 GLU A N 1
ATOM 760 C CA . GLU A 1 92 ? -5.569 -8.617 -10.601 1.00 89.44 92 GLU A CA 1
ATOM 761 C C . GLU A 1 92 ? -5.443 -8.359 -9.090 1.00 89.44 92 GLU A C 1
ATOM 763 O O . GLU A 1 92 ? -5.103 -7.251 -8.679 1.00 89.44 92 GLU A O 1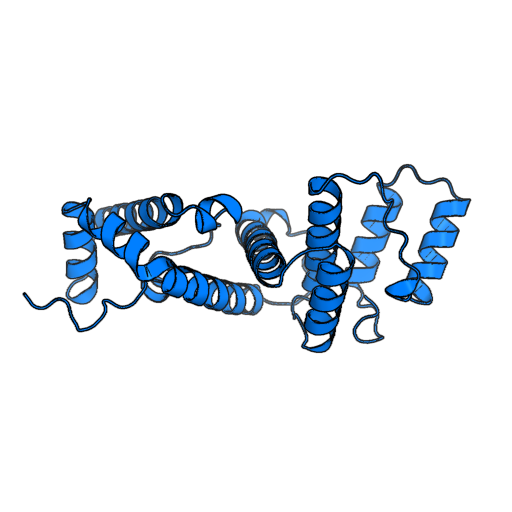
ATOM 768 N N . GLU A 1 93 ? -5.678 -9.377 -8.260 1.00 88.19 93 GLU A N 1
ATOM 769 C CA . GLU A 1 93 ? -5.488 -9.284 -6.812 1.00 88.19 93 GLU A CA 1
ATOM 770 C C . GLU A 1 93 ? -4.012 -9.100 -6.434 1.00 88.19 93 GLU A C 1
ATOM 772 O O . GLU A 1 93 ? -3.697 -8.253 -5.600 1.00 88.19 93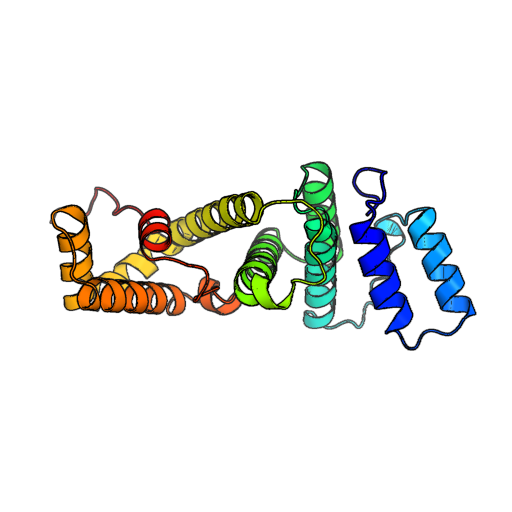 GLU A O 1
ATOM 777 N N . ASP A 1 94 ? -3.096 -9.811 -7.097 1.00 91.25 94 ASP A N 1
ATOM 778 C CA . ASP A 1 94 ? -1.654 -9.658 -6.879 1.00 91.25 94 ASP A CA 1
ATOM 779 C C . ASP A 1 94 ? -1.174 -8.249 -7.241 1.00 91.25 94 ASP A C 1
ATOM 781 O O . ASP A 1 94 ? -0.358 -7.671 -6.516 1.00 91.25 94 ASP A O 1
ATOM 785 N N . LEU A 1 95 ? -1.694 -7.695 -8.345 1.00 92.56 95 LEU A N 1
ATOM 786 C CA . LEU A 1 95 ? -1.445 -6.313 -8.756 1.00 92.56 95 LEU A CA 1
ATOM 787 C C . LEU A 1 95 ? -2.006 -5.326 -7.726 1.00 92.56 95 LEU A C 1
ATOM 789 O O . LEU A 1 95 ? -1.312 -4.391 -7.340 1.00 92.56 95 LEU A O 1
ATOM 793 N N . GLY A 1 96 ? -3.234 -5.546 -7.250 1.00 91.19 96 GLY A N 1
ATOM 794 C CA . GLY A 1 96 ? -3.850 -4.724 -6.207 1.00 91.19 96 GLY A CA 1
ATOM 795 C C . GLY A 1 96 ? -3.038 -4.708 -4.910 1.00 91.19 96 GLY A C 1
ATOM 796 O O . GLY A 1 96 ? -2.844 -3.642 -4.327 1.00 91.19 96 GLY A O 1
ATOM 797 N N . ASN A 1 97 ? -2.511 -5.864 -4.504 1.00 92.06 97 ASN A N 1
ATOM 798 C CA . ASN A 1 97 ? -1.647 -5.989 -3.333 1.00 92.06 97 ASN A CA 1
ATOM 799 C C . ASN A 1 97 ? -0.298 -5.286 -3.536 1.00 92.06 97 ASN A C 1
ATOM 801 O O . ASN A 1 97 ? 0.160 -4.605 -2.625 1.00 92.06 97 ASN A O 1
ATOM 805 N N . SER A 1 98 ? 0.321 -5.394 -4.719 1.00 93.62 98 SER A N 1
ATOM 806 C CA . SER A 1 98 ? 1.555 -4.645 -5.016 1.00 93.62 98 SER A CA 1
ATOM 807 C C . SER A 1 98 ? 1.334 -3.138 -5.059 1.00 93.62 98 SER A C 1
ATOM 809 O O . SER A 1 98 ? 2.182 -2.399 -4.577 1.00 93.62 98 SER A O 1
ATOM 811 N N . LEU A 1 99 ? 0.205 -2.674 -5.606 1.00 91.69 99 LEU A N 1
ATOM 812 C CA . LEU A 1 99 ? -0.142 -1.251 -5.605 1.00 91.69 99 LEU A CA 1
ATOM 813 C C . LEU A 1 99 ? -0.224 -0.723 -4.175 1.00 91.69 99 LEU A C 1
ATOM 815 O O . LEU A 1 99 ? 0.461 0.235 -3.845 1.00 91.69 99 LEU A O 1
ATOM 819 N N . LEU A 1 100 ? -0.971 -1.414 -3.311 1.00 92.50 100 LEU A N 1
ATOM 820 C CA . LEU A 1 100 ? -1.061 -1.062 -1.896 1.00 92.50 100 LEU A CA 1
ATOM 821 C C . LEU A 1 100 ? 0.298 -1.083 -1.189 1.00 92.50 100 LEU A C 1
ATOM 823 O O . LEU A 1 100 ? 0.573 -0.188 -0.397 1.00 92.50 100 LEU A O 1
ATOM 827 N N . ALA A 1 101 ? 1.137 -2.082 -1.466 1.00 93.06 101 ALA A N 1
ATOM 828 C CA . ALA A 1 101 ? 2.446 -2.199 -0.834 1.00 93.06 101 ALA A CA 1
ATOM 829 C C . ALA A 1 101 ? 3.388 -1.055 -1.232 1.00 93.06 101 ALA A C 1
ATOM 831 O O . ALA A 1 101 ? 4.019 -0.443 -0.372 1.00 93.06 101 ALA A O 1
ATOM 832 N N . VAL A 1 102 ? 3.454 -0.731 -2.526 1.00 90.81 102 VAL A N 1
ATOM 833 C CA . VAL A 1 102 ? 4.312 0.346 -3.036 1.00 90.81 102 VAL A CA 1
ATOM 834 C C . VAL A 1 102 ? 3.796 1.715 -2.592 1.00 90.81 102 VAL A C 1
ATOM 836 O O . VAL A 1 102 ? 4.572 2.508 -2.065 1.00 90.81 102 VAL A O 1
ATOM 839 N N . GLU A 1 103 ? 2.495 1.983 -2.737 1.00 88.88 103 GLU A N 1
ATOM 840 C CA . GLU A 1 103 ? 1.863 3.226 -2.269 1.00 88.88 103 GLU A CA 1
ATOM 841 C C . GLU A 1 103 ? 2.079 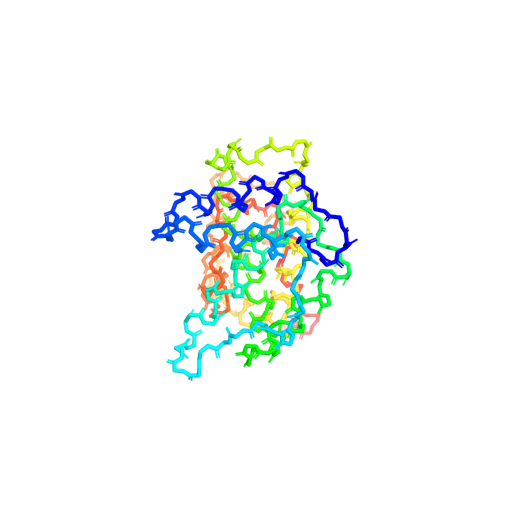3.406 -0.757 1.00 88.88 103 GLU A C 1
ATOM 843 O O . GLU A 1 103 ? 2.530 4.461 -0.313 1.00 88.88 103 GLU A O 1
ATOM 848 N N . GLY A 1 104 ? 1.835 2.356 0.034 1.00 91.12 104 GLY A N 1
ATOM 849 C CA . GLY A 1 104 ? 2.058 2.369 1.477 1.00 91.12 104 GLY A CA 1
ATOM 850 C C . GLY A 1 104 ? 3.516 2.652 1.834 1.00 91.12 104 GLY A C 1
ATOM 851 O O . GLY A 1 104 ? 3.789 3.524 2.655 1.00 91.12 104 GLY A O 1
ATOM 852 N N . PHE A 1 105 ? 4.465 1.992 1.169 1.00 89.56 105 PHE A N 1
ATOM 853 C CA . PHE A 1 105 ? 5.892 2.248 1.365 1.00 89.56 105 PHE A CA 1
ATOM 854 C C . PHE A 1 105 ? 6.274 3.709 1.083 1.00 89.56 105 PHE A C 1
ATOM 856 O O . PHE A 1 105 ? 7.011 4.306 1.871 1.00 89.56 105 PHE A O 1
ATOM 863 N N . ILE A 1 106 ? 5.771 4.293 -0.010 1.00 85.62 106 ILE A N 1
ATOM 864 C CA . ILE A 1 106 ? 6.030 5.697 -0.371 1.00 85.62 106 ILE A CA 1
ATOM 865 C C . ILE A 1 106 ? 5.479 6.636 0.705 1.00 85.62 106 ILE A C 1
ATOM 867 O O . ILE A 1 106 ? 6.179 7.555 1.127 1.00 85.62 106 ILE A O 1
ATOM 871 N N . LEU A 1 107 ? 4.249 6.393 1.166 1.00 87.00 107 LEU A N 1
ATOM 872 C CA . LEU A 1 107 ? 3.587 7.207 2.188 1.00 87.00 107 LEU A CA 1
ATOM 873 C C . LEU A 1 107 ? 4.304 7.134 3.543 1.00 87.00 107 LEU A C 1
ATOM 875 O O . LEU A 1 107 ? 4.464 8.157 4.203 1.00 87.00 107 LEU A O 1
ATOM 879 N N . GLU A 1 108 ? 4.776 5.948 3.934 1.00 89.69 108 GLU A N 1
ATOM 880 C CA . GLU A 1 108 ? 5.516 5.724 5.185 1.00 89.69 108 GLU A CA 1
ATOM 881 C C . GLU A 1 108 ? 6.889 6.409 5.182 1.00 89.69 108 GLU A C 1
ATOM 883 O O . GLU A 1 108 ? 7.342 6.916 6.204 1.00 89.69 108 GLU A O 1
ATOM 888 N N . ASN A 1 109 ? 7.568 6.431 4.032 1.00 86.31 109 ASN A N 1
ATOM 889 C CA . ASN A 1 109 ? 8.950 6.910 3.923 1.00 86.31 109 ASN A CA 1
ATOM 890 C C . ASN A 1 109 ? 9.060 8.280 3.253 1.00 86.31 109 ASN A C 1
ATOM 892 O O . ASN A 1 109 ? 10.153 8.701 2.871 1.00 86.31 109 ASN A O 1
ATOM 896 N N . TRP A 1 110 ? 7.947 8.998 3.115 1.00 78.31 110 TRP A N 1
ATOM 897 C CA . TRP A 1 110 ? 7.890 10.216 2.317 1.00 78.31 110 TRP A CA 1
ATOM 898 C C . TRP A 1 110 ? 8.939 11.265 2.694 1.00 78.31 110 TRP A C 1
ATOM 900 O O . TRP A 1 110 ? 9.604 11.823 1.822 1.00 78.31 110 TRP A O 1
ATOM 910 N N . GLU A 1 111 ? 9.132 11.509 3.993 1.00 77.50 111 GLU A N 1
ATOM 911 C CA . GLU A 1 111 ? 10.114 12.487 4.477 1.00 77.50 111 GLU A CA 1
ATOM 912 C C . GLU A 1 111 ? 11.551 12.131 4.066 1.00 77.50 111 GLU A C 1
ATOM 914 O O . GLU A 1 111 ? 12.385 13.008 3.845 1.00 77.50 111 GLU A O 1
ATOM 919 N N . GLN A 1 112 ? 11.861 10.845 3.919 1.00 78.19 112 GLN A N 1
ATOM 920 C CA . GLN A 1 112 ? 13.184 10.372 3.504 1.00 78.19 112 GLN A CA 1
ATOM 921 C C . GLN A 1 112 ? 13.348 10.449 1.982 1.00 78.19 112 GLN A C 1
ATOM 923 O O . GLN A 1 112 ? 14.449 10.656 1.474 1.00 78.19 112 GLN A O 1
ATOM 928 N N . LEU A 1 113 ? 12.236 10.363 1.249 1.00 71.06 113 LEU A N 1
ATOM 929 C CA . LEU A 1 113 ? 12.165 10.510 -0.204 1.00 71.06 113 LEU A CA 1
ATOM 930 C C . LEU A 1 113 ? 12.173 11.981 -0.657 1.00 71.06 113 LEU A C 1
ATOM 932 O O . LEU A 1 113 ? 11.955 12.259 -1.833 1.00 71.06 113 LEU A O 1
ATOM 936 N N . ASN A 1 114 ? 12.481 12.928 0.238 1.00 60.47 114 ASN A N 1
ATOM 937 C CA . ASN A 1 114 ? 12.506 14.376 -0.005 1.00 60.47 114 ASN A CA 1
ATOM 938 C C . ASN A 1 114 ? 13.303 14.818 -1.256 1.00 60.47 114 ASN A C 1
ATOM 940 O O . ASN A 1 114 ? 13.043 15.896 -1.786 1.00 60.47 114 ASN A O 1
ATOM 944 N N . HIS A 1 115 ? 14.243 14.012 -1.759 1.00 59.31 115 HIS A N 1
ATOM 945 C CA . HIS A 1 115 ? 14.989 14.286 -2.997 1.00 59.31 115 HIS A CA 1
ATOM 946 C C . HIS A 1 115 ? 14.209 13.995 -4.290 1.00 59.31 115 HIS A C 1
ATOM 948 O O . HIS A 1 115 ? 14.594 14.484 -5.346 1.00 59.31 115 HIS A O 1
ATOM 954 N N . LEU A 1 116 ? 13.110 13.241 -4.212 1.00 56.16 116 LEU A N 1
ATOM 955 C CA . LEU A 1 116 ? 12.187 12.972 -5.320 1.00 56.16 116 LEU A CA 1
ATOM 956 C C . LEU A 1 116 ? 11.075 14.037 -5.417 1.00 56.16 116 LEU A C 1
ATOM 958 O O . LEU A 1 116 ? 10.093 13.836 -6.124 1.00 56.16 116 LEU A O 1
ATOM 962 N N . ARG A 1 117 ? 11.178 15.150 -4.667 1.00 55.41 117 ARG A N 1
ATOM 963 C CA . ARG A 1 117 ? 10.201 16.253 -4.631 1.00 55.41 117 ARG A CA 1
ATOM 964 C C . ARG A 1 117 ? 10.243 17.095 -5.905 1.00 55.41 117 ARG A C 1
ATOM 966 O O . ARG A 1 117 ? 10.945 18.101 -5.958 1.00 55.41 117 ARG A O 1
ATOM 973 N N . THR A 1 118 ? 9.374 16.788 -6.848 1.00 52.22 118 THR A N 1
ATOM 974 C CA . THR A 1 118 ? 8.869 17.779 -7.799 1.00 52.22 118 THR A CA 1
ATOM 975 C C . THR A 1 118 ? 7.415 18.085 -7.451 1.00 52.22 118 THR A C 1
ATOM 977 O O . THR A 1 118 ? 6.595 17.184 -7.333 1.00 52.22 118 THR A O 1
ATOM 980 N N . GLY A 1 119 ? 7.140 19.359 -7.158 1.00 52.22 119 GLY A N 1
ATOM 981 C CA . GLY A 1 119 ? 5.854 20.074 -7.271 1.00 52.22 119 GLY A CA 1
ATOM 982 C C . GLY A 1 119 ? 4.544 19.560 -6.643 1.00 52.22 119 GLY A C 1
ATOM 983 O O . GLY A 1 119 ? 3.761 20.393 -6.193 1.00 52.22 119 GLY A O 1
ATOM 984 N N . HIS A 1 120 ? 4.265 18.258 -6.622 1.00 54.78 120 HIS A N 1
ATOM 985 C CA . HIS A 1 120 ? 2.935 17.685 -6.410 1.00 54.78 120 HIS A CA 1
ATOM 986 C C . HIS A 1 120 ? 2.709 17.139 -4.996 1.00 54.78 120 HIS A C 1
ATOM 988 O O . HIS A 1 120 ? 3.630 16.659 -4.328 1.00 54.78 120 HIS A O 1
ATOM 994 N N . ASP A 1 121 ? 1.458 17.226 -4.552 1.00 61.19 121 ASP A N 1
ATOM 995 C CA . ASP A 1 121 ? 1.009 16.983 -3.184 1.00 61.19 121 ASP A CA 1
ATOM 996 C C . ASP A 1 121 ? 0.797 15.480 -2.897 1.00 61.19 121 ASP A C 1
ATOM 998 O O . ASP A 1 121 ? 0.312 14.722 -3.733 1.00 61.19 121 ASP A O 1
ATOM 1002 N N . LEU A 1 122 ? 1.152 15.038 -1.688 1.00 69.25 122 LEU A N 1
ATOM 1003 C CA . LEU A 1 122 ? 0.941 13.669 -1.180 1.00 69.25 122 LEU A CA 1
ATOM 1004 C C . LEU A 1 122 ? -0.536 13.262 -1.119 1.00 69.25 122 LEU A C 1
ATOM 1006 O O . LEU A 1 122 ? -0.868 12.091 -0.907 1.00 69.25 122 LEU A O 1
ATOM 1010 N N . THR A 1 123 ? -1.418 14.251 -1.200 1.00 73.25 123 THR A N 1
ATOM 1011 C CA . THR A 1 123 ? -2.855 14.120 -0.993 1.00 73.25 123 THR A CA 1
ATOM 1012 C C . THR A 1 123 ? -3.510 13.187 -2.002 1.00 73.25 123 THR A C 1
ATOM 1014 O O . THR A 1 123 ? -4.372 12.400 -1.600 1.00 73.25 123 THR A O 1
ATOM 1017 N N . ASP A 1 124 ? -3.071 13.185 -3.261 1.00 75.94 124 ASP A N 1
ATOM 1018 C CA . ASP A 1 124 ? -3.634 12.314 -4.299 1.00 75.94 124 ASP A CA 1
ATOM 1019 C C . ASP A 1 124 ? -3.272 10.840 -4.057 1.00 75.94 124 ASP A C 1
ATOM 1021 O O . ASP A 1 124 ? -4.159 9.978 -4.026 1.00 75.94 124 ASP A O 1
ATOM 1025 N N . ILE A 1 125 ? -1.993 10.562 -3.760 1.00 77.81 125 ILE A N 1
ATOM 1026 C CA . ILE A 1 125 ? -1.508 9.217 -3.395 1.00 77.81 125 ILE A CA 1
ATOM 1027 C C . ILE A 1 125 ? -2.261 8.714 -2.164 1.00 77.81 125 ILE A C 1
ATOM 1029 O O . ILE A 1 125 ? -2.808 7.613 -2.156 1.00 77.81 125 ILE A O 1
ATOM 1033 N N . GLY A 1 126 ? -2.338 9.553 -1.129 1.00 86.50 126 GLY A N 1
ATOM 1034 C CA . GLY A 1 126 ? -3.042 9.242 0.107 1.00 86.50 126 GLY A CA 1
ATOM 1035 C C . GLY A 1 126 ? -4.518 8.921 -0.106 1.00 86.50 126 GLY A C 1
ATOM 1036 O O . GLY A 1 126 ? -5.048 7.979 0.486 1.00 86.50 126 GLY A O 1
ATOM 1037 N N . THR A 1 127 ? -5.190 9.675 -0.975 1.00 87.12 127 THR A N 1
ATOM 1038 C CA . THR A 1 127 ? -6.618 9.498 -1.261 1.00 87.12 127 THR A CA 1
ATOM 1039 C C . THR A 1 127 ? -6.890 8.171 -1.964 1.00 87.12 127 THR A C 1
ATOM 1041 O O . THR A 1 127 ? -7.759 7.408 -1.522 1.00 87.12 127 THR A O 1
ATOM 1044 N N . GLU A 1 128 ? -6.141 7.847 -3.021 1.00 85.25 128 GLU A N 1
ATOM 1045 C CA . GLU A 1 128 ? -6.311 6.571 -3.726 1.00 85.25 128 GLU A CA 1
ATOM 1046 C C . GLU A 1 128 ? -5.862 5.381 -2.870 1.00 85.25 128 GLU A C 1
ATOM 1048 O O . GLU A 1 128 ? -6.563 4.362 -2.832 1.00 85.25 128 GLU A O 1
ATOM 1053 N N . TYR A 1 129 ? -4.792 5.537 -2.085 1.00 90.31 129 TYR A N 1
ATOM 1054 C CA . TYR A 1 129 ? -4.357 4.535 -1.115 1.00 90.31 129 TYR A CA 1
ATOM 1055 C C . TYR A 1 129 ? -5.474 4.210 -0.114 1.00 90.31 129 TYR A C 1
ATOM 1057 O O . TYR A 1 129 ? -5.890 3.055 0.011 1.00 90.31 129 TYR A O 1
ATOM 1065 N N . LEU A 1 130 ? -6.054 5.220 0.548 1.00 93.06 130 LEU A N 1
ATOM 1066 C CA . LEU A 1 130 ? -7.139 5.015 1.517 1.00 93.06 130 LEU A CA 1
ATOM 1067 C C . LEU A 1 130 ? -8.371 4.355 0.887 1.00 93.06 130 LEU A C 1
ATOM 1069 O O . LEU A 1 130 ? -9.018 3.521 1.520 1.00 93.06 130 LEU A O 1
ATOM 1073 N N . LYS A 1 131 ? -8.686 4.671 -0.370 1.00 91.81 131 LYS A N 1
ATOM 1074 C CA . LYS A 1 131 ? -9.786 4.050 -1.121 1.00 91.81 131 LYS A CA 1
ATOM 1075 C C . LYS A 1 131 ? -9.515 2.577 -1.435 1.00 91.81 131 LYS A C 1
ATOM 1077 O O . LYS A 1 131 ? -10.424 1.750 -1.312 1.00 91.81 131 LYS A O 1
ATOM 1082 N N . ARG A 1 132 ? -8.285 2.210 -1.809 1.00 91.06 132 ARG A N 1
ATOM 1083 C CA . ARG A 1 132 ? -7.884 0.801 -1.992 1.00 91.06 132 ARG A CA 1
ATOM 1084 C C . ARG A 1 132 ? -7.880 0.046 -0.666 1.00 91.06 132 ARG A C 1
ATOM 1086 O O . ARG A 1 132 ? -8.390 -1.077 -0.608 1.00 91.06 132 ARG A O 1
ATOM 1093 N N . VAL A 1 133 ? -7.383 0.666 0.404 1.00 94.75 133 VAL A N 1
ATOM 1094 C CA . VAL A 1 133 ? -7.419 0.089 1.752 1.00 94.75 133 VAL A CA 1
ATOM 1095 C C . VAL A 1 133 ? -8.862 -0.130 2.197 1.00 94.75 133 VAL A C 1
ATOM 1097 O O . VAL A 1 133 ? -9.172 -1.231 2.633 1.00 94.75 133 VAL A O 1
ATOM 1100 N N . LYS A 1 134 ? -9.770 0.836 1.992 1.00 95.06 134 LYS A N 1
ATOM 1101 C CA . LYS A 1 134 ? -11.208 0.689 2.287 1.00 95.06 134 LYS A CA 1
ATOM 1102 C C . LYS A 1 134 ? -11.828 -0.515 1.576 1.00 95.06 134 LYS A C 1
ATOM 1104 O O . LYS A 1 134 ? -12.536 -1.310 2.179 1.00 95.06 134 LYS A O 1
ATOM 1109 N N . ARG A 1 135 ? -11.539 -0.695 0.285 1.00 93.19 135 ARG A N 1
ATOM 1110 C CA . ARG A 1 135 ? -12.010 -1.880 -0.455 1.00 93.19 135 ARG A CA 1
ATOM 1111 C C . ARG A 1 135 ? -11.448 -3.174 0.137 1.00 93.19 135 ARG A C 1
ATOM 1113 O O . ARG A 1 135 ? -12.130 -4.192 0.152 1.00 93.19 135 ARG A O 1
ATOM 1120 N N . THR A 1 136 ? -10.206 -3.141 0.609 1.00 93.31 136 THR A N 1
ATOM 1121 C CA . THR A 1 136 ? -9.531 -4.300 1.208 1.00 93.31 136 THR A CA 1
ATOM 1122 C C . THR A 1 136 ? -10.084 -4.627 2.592 1.00 93.31 136 THR A C 1
ATOM 1124 O O . THR A 1 136 ? -10.271 -5.804 2.903 1.00 93.31 136 THR A O 1
ATOM 1127 N N . THR A 1 137 ? -10.402 -3.616 3.406 1.00 95.00 137 THR A N 1
ATOM 1128 C CA . THR A 1 137 ? -11.067 -3.809 4.699 1.00 95.00 137 THR A CA 1
ATOM 1129 C C . THR A 1 137 ? -12.479 -4.349 4.510 1.00 95.00 137 THR A C 1
ATOM 1131 O O . THR A 1 137 ? -12.849 -5.284 5.211 1.00 95.00 137 THR A O 1
ATOM 1134 N N . ASP A 1 138 ? -13.229 -3.867 3.516 1.00 94.38 138 ASP A N 1
ATOM 1135 C CA . ASP A 1 138 ? -14.572 -4.378 3.204 1.00 94.38 138 ASP A CA 1
ATOM 1136 C C . ASP A 1 138 ? -14.552 -5.850 2.777 1.00 94.38 138 ASP A C 1
ATOM 1138 O O . ASP A 1 138 ? -15.340 -6.652 3.274 1.00 94.38 138 ASP A O 1
ATOM 1142 N N . LYS A 1 139 ? -13.593 -6.254 1.935 1.00 92.62 139 LYS A N 1
ATOM 1143 C CA . LYS A 1 139 ? -13.405 -7.672 1.567 1.00 92.62 139 LYS A CA 1
ATOM 1144 C C . LYS A 1 139 ? -13.058 -8.568 2.760 1.00 92.62 139 LYS A C 1
ATOM 1146 O O . LYS A 1 139 ? -13.329 -9.763 2.722 1.00 92.62 139 LYS A O 1
ATOM 1151 N N . ASN A 1 140 ? -12.456 -8.002 3.805 1.00 93.75 140 ASN A N 1
ATOM 1152 C CA . ASN A 1 140 ? -12.034 -8.712 5.011 1.00 93.75 140 ASN A CA 1
ATOM 1153 C C . ASN A 1 140 ? -12.910 -8.375 6.233 1.00 93.75 140 ASN A C 1
ATOM 1155 O O . ASN A 1 140 ? -12.500 -8.636 7.367 1.00 93.75 140 ASN A O 1
ATOM 1159 N N . ALA A 1 141 ? -14.109 -7.817 6.021 1.00 94.94 141 ALA A N 1
ATOM 1160 C CA . ALA A 1 141 ? -14.936 -7.239 7.078 1.00 94.94 141 ALA A CA 1
ATOM 1161 C C . ALA A 1 141 ? -15.237 -8.219 8.218 1.00 94.94 141 ALA A C 1
ATOM 1163 O O . ALA A 1 141 ? -15.097 -7.854 9.382 1.00 94.94 141 ALA A O 1
ATOM 1164 N N . ILE A 1 142 ? -15.581 -9.471 7.893 1.00 93.19 142 ILE A N 1
ATOM 1165 C CA . ILE A 1 142 ? -15.886 -10.518 8.883 1.00 93.19 142 ILE A CA 1
ATOM 1166 C C . ILE A 1 142 ? -14.704 -10.704 9.840 1.00 93.19 142 ILE A C 1
ATOM 1168 O O . ILE A 1 142 ? -14.852 -10.556 11.050 1.00 93.19 142 ILE A O 1
ATOM 1172 N N . ARG A 1 143 ? -13.505 -10.938 9.293 1.00 94.31 143 ARG A N 1
ATOM 1173 C CA . ARG A 1 143 ? -12.299 -11.166 10.096 1.00 94.31 143 ARG A CA 1
ATOM 1174 C C . ARG A 1 143 ? -11.922 -9.934 10.917 1.00 94.31 143 ARG A C 1
ATOM 1176 O O . ARG A 1 143 ? -11.570 -10.076 12.080 1.00 94.31 143 ARG A O 1
ATOM 1183 N N . ILE A 1 144 ? -12.016 -8.736 10.339 1.00 95.38 144 ILE A N 1
ATOM 1184 C CA . ILE A 1 144 ? -11.740 -7.482 11.058 1.00 95.38 144 ILE A CA 1
ATOM 1185 C C . ILE A 1 144 ? -12.706 -7.311 12.234 1.00 95.38 144 ILE A C 1
ATOM 1187 O O . ILE A 1 144 ? -12.272 -7.004 13.342 1.00 95.38 144 ILE A O 1
ATOM 1191 N N . ASN A 1 145 ? -14.000 -7.546 12.013 1.00 93.25 145 ASN A N 1
ATOM 1192 C CA . ASN A 1 145 ? -15.020 -7.444 13.054 1.00 93.25 145 ASN A CA 1
ATOM 1193 C C . ASN A 1 145 ? -14.806 -8.478 14.166 1.00 93.25 145 ASN A C 1
ATOM 1195 O O . ASN A 1 145 ? -14.985 -8.155 15.341 1.00 93.25 145 ASN A O 1
ATOM 1199 N N . ASP A 1 146 ? -14.380 -9.693 13.824 1.00 92.69 146 ASP A N 1
ATOM 1200 C CA . ASP A 1 146 ? -14.033 -10.713 14.814 1.00 92.69 146 ASP A CA 1
ATOM 1201 C C . ASP A 1 146 ? -12.818 -10.300 15.655 1.00 92.69 146 ASP A C 1
ATOM 1203 O O . ASP A 1 146 ? -12.846 -10.436 16.878 1.00 92.69 146 ASP A O 1
ATOM 1207 N N . GLU A 1 147 ? -11.772 -9.742 15.040 1.00 94.06 147 GLU A N 1
ATOM 1208 C CA . GLU A 1 147 ? -10.606 -9.223 15.771 1.00 94.06 147 GLU A CA 1
ATOM 1209 C C . GLU A 1 147 ? -10.962 -8.023 16.668 1.00 94.06 147 GLU A C 1
ATOM 1211 O O . GLU A 1 147 ? -10.490 -7.948 17.804 1.00 94.06 147 GLU A O 1
ATOM 1216 N N . LEU A 1 148 ? -11.847 -7.121 16.222 1.00 92.69 148 LEU A N 1
ATOM 1217 C CA . LEU A 1 148 ? -12.341 -6.001 17.040 1.00 92.69 148 LEU A CA 1
ATOM 1218 C C . LEU A 1 148 ? -13.064 -6.492 18.304 1.00 92.69 148 LEU A C 1
ATOM 1220 O O . LEU A 1 148 ? -12.818 -5.977 19.399 1.00 92.69 148 LEU A O 1
ATOM 1224 N N . LYS A 1 149 ? -13.917 -7.517 18.172 1.00 90.50 149 LYS A N 1
ATOM 1225 C CA . LYS A 1 149 ? -14.711 -8.082 19.279 1.00 90.50 149 LYS A CA 1
ATOM 1226 C C . LYS A 1 149 ? -13.864 -8.782 20.342 1.00 90.50 149 LYS A C 1
ATOM 1228 O O . LYS A 1 149 ? -14.263 -8.818 21.505 1.00 90.50 149 LYS A O 1
ATOM 1233 N N . LYS A 1 150 ? -12.691 -9.316 19.982 1.00 92.06 150 LYS A N 1
ATOM 1234 C CA . LYS A 1 150 ? -11.779 -9.971 20.940 1.00 92.06 150 LYS A CA 1
ATOM 1235 C C . LYS A 1 150 ? -11.212 -9.001 21.975 1.00 92.06 150 LYS A C 1
ATOM 1237 O O . LYS A 1 150 ? -10.846 -9.429 23.068 1.00 92.06 150 LYS A O 1
ATOM 1242 N N . ASN A 1 151 ? -11.143 -7.708 21.657 1.00 89.44 151 ASN A N 1
ATOM 1243 C CA . ASN A 1 151 ? -10.637 -6.688 22.564 1.00 89.44 151 ASN A CA 1
ATOM 1244 C C . ASN A 1 151 ? -11.780 -5.797 23.072 1.00 89.44 151 ASN A C 1
ATOM 1246 O O . ASN A 1 151 ? -12.180 -4.810 22.449 1.00 89.44 151 ASN A O 1
ATOM 1250 N N . THR A 1 152 ? -12.291 -6.137 24.255 1.00 89.31 152 THR A N 1
ATOM 1251 C CA . THR A 1 152 ? -13.399 -5.416 24.899 1.00 89.31 152 THR A CA 1
ATOM 1252 C C . THR A 1 152 ? -13.060 -3.959 25.209 1.00 89.31 152 THR A C 1
ATOM 1254 O O . THR A 1 152 ? -13.940 -3.103 25.125 1.00 89.31 152 THR A O 1
ATOM 1257 N N . ASN A 1 153 ? -11.800 -3.644 25.530 1.00 91.31 153 ASN A N 1
ATOM 1258 C CA . ASN A 1 153 ? -11.366 -2.264 25.750 1.00 91.31 153 ASN A CA 1
ATOM 1259 C C . ASN A 1 153 ? -11.366 -1.462 24.441 1.00 91.31 153 ASN A C 1
ATOM 1261 O O . ASN A 1 153 ? -11.896 -0.354 24.401 1.00 91.31 153 ASN A O 1
ATOM 1265 N N . LEU A 1 154 ? -10.845 -2.045 23.358 1.00 93.38 154 LEU A N 1
ATOM 1266 C CA . LEU A 1 154 ? -10.846 -1.421 22.033 1.00 93.38 154 LEU A CA 1
ATOM 1267 C C . LEU A 1 154 ? -12.271 -1.130 21.552 1.00 93.38 154 LEU A C 1
ATOM 1269 O O . LEU A 1 154 ? -12.555 -0.026 21.096 1.00 93.38 154 LEU A O 1
ATOM 1273 N N . SER A 1 155 ? -13.182 -2.088 21.734 1.00 90.75 155 SER A N 1
ATOM 1274 C CA . SER A 1 155 ? -14.601 -1.923 21.403 1.00 90.75 155 SER A CA 1
ATOM 1275 C C . SER A 1 155 ? -15.247 -0.765 22.178 1.00 90.75 155 SER A C 1
ATOM 1277 O O . SER A 1 155 ? -15.985 0.034 21.602 1.00 90.75 155 SER A O 1
ATOM 1279 N N . LYS A 1 156 ? -14.932 -0.615 23.475 1.00 91.94 156 LYS A N 1
ATOM 1280 C CA . LYS A 1 156 ? -15.410 0.517 24.291 1.00 91.94 156 LYS A CA 1
ATOM 1281 C C . LYS A 1 156 ? -14.860 1.855 23.801 1.00 91.94 156 LYS A C 1
ATOM 1283 O O . LYS A 1 156 ? -15.620 2.815 23.708 1.00 91.94 156 LYS A O 1
ATOM 1288 N N . LEU A 1 157 ? -13.568 1.921 23.478 1.00 94.25 157 LEU A N 1
ATOM 1289 C CA . LEU A 1 157 ? -12.939 3.134 22.946 1.00 94.25 157 LEU A CA 1
ATOM 1290 C C . LEU A 1 157 ? -13.526 3.530 21.586 1.00 94.25 157 LEU A C 1
ATOM 1292 O O . LEU A 1 157 ? -13.781 4.711 21.364 1.00 94.25 157 LEU A O 1
ATOM 1296 N N . LEU A 1 158 ? -13.800 2.554 20.716 1.00 91.62 158 LEU A N 1
ATOM 1297 C CA . LEU A 1 158 ? -14.418 2.776 19.407 1.00 91.62 158 LEU A CA 1
ATOM 1298 C C . LEU A 1 158 ? -15.864 3.280 19.519 1.00 91.62 158 LEU A C 1
ATOM 1300 O O . LEU A 1 158 ? -16.292 4.119 18.731 1.00 91.62 158 LEU A O 1
ATOM 1304 N N . LEU A 1 159 ? -16.633 2.781 20.491 1.00 89.88 159 LEU A N 1
ATOM 1305 C CA . LEU A 1 159 ? -17.974 3.304 20.758 1.00 89.88 159 LEU A CA 1
ATOM 1306 C C . LEU A 1 159 ? -17.895 4.732 21.302 1.00 89.88 159 LEU A C 1
ATOM 1308 O O . LEU A 1 159 ? -18.579 5.619 20.796 1.00 89.88 159 LEU A O 1
ATOM 1312 N N . LYS A 1 160 ? -17.012 4.960 22.280 1.00 91.38 160 LYS A N 1
ATOM 1313 C CA . LYS A 1 160 ? -16.810 6.275 22.889 1.00 91.38 160 LYS A CA 1
ATOM 1314 C C . LYS A 1 160 ? -16.377 7.317 21.855 1.00 91.38 160 LYS A C 1
ATOM 1316 O O . LYS A 1 160 ? -16.912 8.416 21.873 1.00 91.38 160 LYS A O 1
ATOM 1321 N N . SER A 1 161 ? -15.511 6.970 20.896 1.00 89.75 161 SER A N 1
ATOM 1322 C CA . SER A 1 161 ? -15.079 7.901 19.840 1.00 89.75 161 SER A CA 1
ATOM 1323 C C . SER A 1 161 ? -16.202 8.362 18.904 1.00 89.75 161 SER A C 1
ATOM 1325 O O . SER A 1 161 ? -16.003 9.313 18.154 1.00 89.75 161 SER A O 1
ATOM 1327 N N . LYS A 1 162 ? -17.356 7.677 18.886 1.00 86.88 162 LYS A N 1
ATOM 1328 C CA . LYS A 1 162 ? -18.533 8.081 18.095 1.00 86.88 162 LYS A CA 1
ATOM 1329 C C . LYS A 1 162 ? -19.422 9.087 18.830 1.00 86.88 162 LYS A C 1
ATOM 1331 O O . LYS A 1 162 ? -20.203 9.770 18.175 1.00 86.88 162 LYS A O 1
ATOM 1336 N N . THR A 1 163 ? -19.347 9.149 20.160 1.00 86.44 163 THR A N 1
ATOM 1337 C CA . THR A 1 163 ? -20.275 9.925 21.000 1.00 86.44 163 THR A CA 1
ATOM 1338 C C . THR A 1 163 ? -19.593 11.024 21.808 1.00 86.44 163 THR A C 1
ATOM 1340 O O . THR A 1 163 ? -20.247 11.993 22.177 1.00 86.44 163 THR A O 1
ATOM 1343 N N . GLU A 1 164 ? -18.300 10.885 22.097 1.00 89.81 164 GLU A N 1
ATOM 1344 C CA . GLU A 1 164 ? -17.544 11.749 23.001 1.00 89.81 164 GLU A CA 1
ATOM 1345 C C . GLU A 1 164 ? -16.109 11.964 22.500 1.00 89.81 164 GLU A C 1
ATOM 1347 O O . GLU A 1 164 ? -15.552 11.153 21.755 1.00 89.81 164 GLU A O 1
ATOM 1352 N N . GLU A 1 165 ? -15.469 13.037 22.968 1.00 89.69 165 GLU A N 1
ATOM 1353 C CA . GLU A 1 165 ? -14.040 13.239 22.746 1.00 89.69 165 GLU A CA 1
ATOM 1354 C C . GLU A 1 165 ? -13.202 12.263 23.589 1.00 89.69 165 GLU A C 1
ATOM 1356 O O . GLU A 1 165 ? -13.419 12.059 24.788 1.00 89.69 165 GLU A O 1
ATOM 1361 N N . LEU A 1 166 ? -12.210 11.652 22.943 1.00 93.19 166 LEU A N 1
ATOM 1362 C CA . LEU A 1 166 ? -11.219 10.802 23.595 1.00 93.19 166 LEU A CA 1
ATOM 1363 C C . LEU A 1 166 ? -10.041 11.636 24.107 1.00 93.19 166 LEU A C 1
ATOM 1365 O O . LEU A 1 166 ? -9.578 12.538 23.405 1.00 93.19 166 LEU A O 1
ATOM 1369 N N . SER A 1 167 ? -9.498 11.278 25.278 1.00 94.88 167 SER A N 1
ATOM 1370 C CA . SER A 1 167 ? -8.214 11.830 25.740 1.00 94.88 167 SER A CA 1
ATOM 1371 C C . SER A 1 167 ? -7.071 11.429 24.800 1.00 94.88 167 SER A C 1
ATOM 1373 O O . SER A 1 167 ? -7.201 10.474 24.033 1.00 94.88 167 SER A O 1
ATOM 1375 N N . LYS A 1 168 ? -5.920 12.107 24.875 1.00 94.75 168 LYS A N 1
ATOM 1376 C CA . LYS A 1 168 ? -4.750 11.776 24.038 1.00 94.75 168 LYS A CA 1
ATOM 1377 C C . LYS A 1 168 ? -4.300 10.324 24.222 1.00 94.75 168 LYS A C 1
ATOM 1379 O O . LYS A 1 168 ? -4.014 9.635 23.250 1.00 94.75 168 LYS A O 1
ATOM 1384 N N . GLU A 1 169 ? -4.312 9.836 25.457 1.00 95.50 169 GLU A N 1
ATOM 1385 C CA . GLU A 1 169 ? -3.966 8.455 25.799 1.00 95.50 169 GLU A CA 1
ATOM 1386 C C . GLU A 1 169 ? -4.978 7.471 25.200 1.00 95.50 169 GLU A C 1
ATOM 1388 O O . GLU A 1 169 ? -4.599 6.437 24.659 1.00 95.50 169 GLU A O 1
ATOM 1393 N N . GLN A 1 170 ? -6.270 7.810 25.243 1.00 95.38 170 GLN A N 1
ATOM 1394 C CA . GLN A 1 170 ? -7.337 7.000 24.650 1.00 95.38 170 GLN A CA 1
ATOM 1395 C C . GLN A 1 170 ? -7.257 6.975 23.120 1.00 95.38 170 GLN A C 1
ATOM 1397 O O . GLN A 1 170 ? -7.491 5.930 22.517 1.00 95.38 170 GLN A O 1
ATOM 1402 N N . GLN A 1 171 ? -6.906 8.099 22.492 1.00 95.31 171 GLN A N 1
ATOM 1403 C CA . GLN A 1 171 ? -6.675 8.177 21.048 1.00 95.31 171 GLN A CA 1
ATOM 1404 C C . GLN A 1 171 ? -5.498 7.296 20.630 1.00 95.31 171 GLN A C 1
ATOM 1406 O O . GLN A 1 171 ? -5.627 6.543 19.667 1.00 95.31 171 GLN A O 1
ATOM 1411 N N . GLN A 1 172 ? -4.392 7.338 21.378 1.00 95.69 172 GLN A N 1
ATOM 1412 C CA . GLN A 1 172 ? -3.224 6.497 21.121 1.00 95.69 172 GLN A CA 1
ATOM 1413 C C . GLN A 1 172 ? -3.561 5.007 21.268 1.00 95.69 172 GLN A C 1
ATOM 1415 O O . GLN A 1 172 ? -3.273 4.217 20.374 1.00 95.69 172 GLN A O 1
ATOM 1420 N N . GLN A 1 173 ? -4.247 4.624 22.349 1.00 96.12 173 GLN A N 1
ATOM 1421 C CA . GLN A 1 173 ? -4.683 3.239 22.563 1.00 96.12 173 GLN A CA 1
ATOM 1422 C C . GLN A 1 173 ? -5.629 2.744 21.463 1.00 96.12 173 GLN A C 1
ATOM 1424 O O . GLN A 1 173 ? -5.525 1.599 21.021 1.00 96.12 173 GLN A O 1
ATOM 1429 N N . LEU A 1 174 ? -6.561 3.595 21.021 1.00 96.38 174 LEU A N 1
ATOM 1430 C CA . LEU A 1 174 ? -7.470 3.266 19.928 1.00 96.38 174 LEU A CA 1
ATOM 1431 C C . LEU A 1 174 ? -6.701 3.110 18.611 1.00 96.38 174 LEU A C 1
ATOM 1433 O O . LEU A 1 174 ? -6.914 2.128 17.907 1.00 96.38 174 LEU A O 1
ATOM 1437 N N . HIS A 1 175 ? -5.781 4.025 18.301 1.00 96.69 175 HIS A N 1
ATOM 1438 C CA . HIS A 1 175 ? -4.927 3.953 17.112 1.00 96.69 175 HIS A CA 1
ATOM 1439 C C . HIS A 1 175 ? -4.132 2.643 17.061 1.00 96.69 175 HIS A C 1
ATOM 1441 O O . HIS A 1 175 ? -4.287 1.868 16.116 1.00 96.69 175 HIS A O 1
ATOM 1447 N N . GLU A 1 176 ? -3.368 2.342 18.111 1.00 96.25 176 GLU A N 1
ATOM 1448 C CA . GLU A 1 176 ? -2.550 1.128 18.203 1.00 96.25 176 GLU A CA 1
ATOM 1449 C C . GLU A 1 176 ? -3.402 -0.144 18.126 1.00 96.25 176 GLU A C 1
ATOM 1451 O O . GLU A 1 176 ? -3.042 -1.110 17.445 1.00 96.25 176 GLU A O 1
ATOM 1456 N N . GLY A 1 177 ? -4.565 -0.138 18.782 1.00 96.50 177 GLY A N 1
ATOM 1457 C CA . GLY A 1 177 ? -5.505 -1.252 18.746 1.00 96.50 177 GLY A CA 1
ATOM 1458 C C . GLY A 1 177 ? -6.063 -1.510 17.346 1.00 96.50 177 GLY A C 1
ATOM 1459 O O . GLY A 1 177 ? -6.095 -2.661 16.909 1.00 96.50 177 GLY A O 1
ATOM 1460 N N . LEU A 1 178 ? -6.445 -0.461 16.612 1.00 96.31 178 LEU A N 1
ATOM 1461 C CA . LEU A 1 178 ? -6.922 -0.588 15.231 1.00 96.31 178 LEU A CA 1
ATOM 1462 C C . LEU A 1 178 ? -5.815 -1.075 14.287 1.00 96.31 178 LEU A C 1
ATOM 1464 O O . LEU A 1 178 ? -6.066 -1.938 13.447 1.00 96.31 178 LEU A O 1
ATOM 1468 N N . ILE A 1 179 ? -4.580 -0.592 14.453 1.00 96.25 179 ILE A N 1
ATOM 1469 C CA . ILE A 1 179 ? -3.425 -1.096 13.696 1.00 96.25 179 ILE A CA 1
ATOM 1470 C C . ILE A 1 179 ? -3.201 -2.587 13.970 1.00 96.25 179 ILE A C 1
ATOM 1472 O O . ILE A 1 179 ? -2.984 -3.355 13.032 1.00 96.25 179 ILE A O 1
ATOM 1476 N N . SER A 1 180 ? -3.279 -3.012 15.233 1.00 96.06 180 SER A N 1
ATOM 1477 C CA . SER A 1 180 ? -3.128 -4.419 15.624 1.00 96.06 180 SER A CA 1
ATOM 1478 C C . SER A 1 180 ? -4.192 -5.315 14.980 1.00 96.06 180 SER A C 1
ATOM 1480 O O . SER A 1 180 ? -3.864 -6.352 14.404 1.00 96.06 180 SER A O 1
ATOM 1482 N N . VAL A 1 181 ? -5.452 -4.868 14.982 1.00 95.88 181 VAL A N 1
ATOM 1483 C CA . VAL A 1 181 ? -6.569 -5.553 14.310 1.00 95.88 181 VAL A CA 1
ATOM 1484 C C . VAL A 1 181 ? -6.290 -5.746 12.824 1.00 95.88 181 VAL A C 1
ATOM 1486 O O . VAL A 1 181 ? -6.428 -6.858 12.314 1.00 95.88 181 VAL A O 1
ATOM 1489 N N . LEU A 1 182 ? -5.869 -4.691 12.120 1.00 95.19 182 LEU A N 1
ATOM 1490 C CA . LEU A 1 182 ? -5.577 -4.808 10.694 1.00 95.19 182 LEU A CA 1
ATOM 1491 C C . LEU A 1 182 ? -4.385 -5.748 10.457 1.00 95.19 182 LEU A C 1
ATOM 1493 O O . LEU A 1 182 ? -4.477 -6.630 9.610 1.00 95.19 182 LEU A O 1
ATOM 1497 N N . LYS A 1 183 ? -3.312 -5.656 11.254 1.00 94.19 183 LYS A N 1
ATOM 1498 C CA . LYS A 1 183 ? -2.147 -6.559 11.169 1.00 94.19 183 LYS A CA 1
ATOM 1499 C C . LYS A 1 183 ? -2.469 -8.034 11.458 1.00 94.19 183 LYS A C 1
ATOM 1501 O O . LYS A 1 183 ? -1.689 -8.896 11.070 1.00 94.19 183 LYS A O 1
ATOM 1506 N N . ALA A 1 184 ? -3.594 -8.357 12.094 1.00 94.44 184 ALA A N 1
ATOM 1507 C CA . ALA A 1 184 ? -4.033 -9.742 12.307 1.00 94.44 184 ALA A CA 1
ATOM 1508 C C . ALA A 1 184 ? -4.704 -10.382 11.066 1.00 94.44 184 ALA A C 1
ATOM 1510 O O . ALA A 1 184 ? -4.955 -11.598 11.024 1.00 94.44 184 ALA A O 1
ATOM 1511 N N . VAL A 1 185 ? -5.000 -9.586 10.034 1.00 93.81 185 VAL A N 1
ATOM 1512 C CA . VAL A 1 185 ? -5.545 -10.051 8.753 1.00 93.81 185 VAL A CA 1
ATOM 1513 C C . VAL A 1 185 ? -4.392 -10.303 7.766 1.00 93.81 185 VAL A C 1
ATOM 1515 O O . VAL A 1 185 ? -3.617 -9.384 7.496 1.00 93.81 185 VAL A O 1
ATOM 1518 N N . PRO A 1 186 ? -4.286 -11.504 7.160 1.00 91.44 186 PRO A N 1
ATOM 1519 C CA . PRO A 1 186 ? -3.156 -11.874 6.304 1.00 91.44 186 PRO A CA 1
ATOM 1520 C C . PRO A 1 186 ? -2.867 -10.898 5.160 1.00 91.44 186 PRO A C 1
ATOM 1522 O O . PRO A 1 186 ? -1.707 -10.589 4.904 1.00 91.44 186 PRO A O 1
ATOM 1525 N N . THR A 1 187 ? -3.899 -10.362 4.502 1.00 90.81 187 THR A N 1
ATOM 1526 C CA . THR A 1 187 ? -3.722 -9.398 3.405 1.00 90.81 187 THR A CA 1
ATOM 1527 C C . THR A 1 187 ? -2.959 -8.152 3.856 1.00 90.81 187 THR A C 1
ATOM 1529 O O . THR A 1 187 ? -2.044 -7.716 3.166 1.00 90.81 187 THR A O 1
ATOM 1532 N N . PHE A 1 188 ? -3.269 -7.614 5.039 1.00 92.94 188 PHE A N 1
ATOM 1533 C CA . PHE A 1 188 ? -2.600 -6.424 5.576 1.00 92.94 188 PHE A CA 1
ATOM 1534 C C . PHE A 1 188 ? -1.158 -6.692 6.029 1.00 92.94 188 PHE A C 1
ATOM 1536 O O . PHE A 1 188 ? -0.336 -5.777 6.019 1.00 92.94 188 PHE A O 1
ATOM 1543 N N . VAL A 1 189 ? -0.833 -7.942 6.380 1.00 90.00 189 VAL A N 1
ATOM 1544 C CA . VAL A 1 189 ? 0.553 -8.369 6.630 1.00 90.00 189 VAL A CA 1
ATOM 1545 C C . VAL A 1 189 ? 1.352 -8.381 5.332 1.00 90.00 189 VAL A C 1
ATOM 1547 O O . VAL A 1 189 ? 2.462 -7.863 5.302 1.00 90.00 189 VAL A O 1
ATOM 1550 N N . ILE A 1 190 ? 0.781 -8.944 4.263 1.00 86.38 190 ILE A N 1
ATOM 1551 C CA . ILE A 1 190 ? 1.454 -9.073 2.963 1.00 86.38 190 ILE A CA 1
ATOM 1552 C C . ILE A 1 190 ? 1.746 -7.702 2.351 1.00 86.38 190 ILE A C 1
ATOM 1554 O O . ILE A 1 190 ? 2.842 -7.498 1.840 1.00 86.38 190 ILE A O 1
ATOM 1558 N N . ILE A 1 191 ? 0.790 -6.768 2.399 1.00 89.12 191 ILE A N 1
ATOM 1559 C CA . ILE A 1 191 ? 0.985 -5.440 1.797 1.00 89.12 191 ILE A CA 1
ATOM 1560 C C . ILE A 1 191 ? 1.876 -4.522 2.643 1.00 89.12 191 ILE A C 1
ATOM 1562 O O . ILE A 1 191 ? 2.425 -3.576 2.104 1.00 89.12 191 ILE A O 1
ATOM 1566 N N . GLY A 1 192 ? 2.019 -4.776 3.949 1.00 89.56 192 GLY A N 1
ATOM 1567 C CA . GLY A 1 192 ? 2.785 -3.912 4.849 1.00 89.56 192 GLY A CA 1
ATOM 1568 C C . GLY A 1 192 ? 2.119 -2.548 5.073 1.00 89.56 192 GLY A C 1
ATOM 1569 O O . GLY A 1 192 ? 2.340 -1.595 4.335 1.00 89.56 192 GLY A O 1
ATOM 1570 N N . LEU A 1 193 ? 1.298 -2.436 6.120 1.00 91.25 193 LEU A N 1
ATOM 1571 C CA . LEU A 1 193 ? 0.607 -1.181 6.442 1.00 91.25 193 LEU A CA 1
ATOM 1572 C C . LEU A 1 193 ? 1.575 -0.039 6.825 1.00 91.25 193 LEU A C 1
ATOM 1574 O O . LEU A 1 193 ? 2.425 -0.253 7.695 1.00 91.25 193 LEU A O 1
ATOM 1578 N N . PRO A 1 194 ? 1.373 1.182 6.295 1.00 92.75 194 PRO A N 1
ATOM 1579 C CA . PRO A 1 194 ? 2.124 2.371 6.659 1.00 92.75 194 PRO A CA 1
ATOM 1580 C C . PRO A 1 194 ? 1.578 2.956 7.968 1.00 92.75 194 PRO A C 1
ATOM 1582 O O . PRO A 1 194 ? 0.631 3.747 7.997 1.00 92.75 194 PRO A O 1
ATOM 1585 N N . VAL A 1 195 ? 2.114 2.469 9.087 1.00 91.81 195 VAL A N 1
ATOM 1586 C CA . VAL A 1 195 ? 1.604 2.774 10.429 1.00 91.81 195 VAL A CA 1
ATOM 1587 C C . VAL A 1 195 ? 1.785 4.245 10.794 1.00 91.81 195 VAL A C 1
ATOM 1589 O O . VAL A 1 195 ? 0.880 4.806 11.412 1.00 91.81 195 VAL A O 1
ATOM 1592 N N . SER A 1 196 ? 2.915 4.867 10.442 1.00 90.31 196 SER A N 1
ATOM 1593 C CA . SER A 1 196 ? 3.164 6.270 10.802 1.00 90.31 196 SER A CA 1
ATOM 1594 C C . SER A 1 196 ? 2.321 7.233 9.969 1.00 90.31 196 SER A C 1
ATOM 1596 O O . SER A 1 196 ? 1.899 8.273 10.473 1.00 90.31 196 SER A O 1
ATOM 1598 N N . TYR A 1 197 ? 1.997 6.852 8.732 1.00 91.56 197 TYR A N 1
ATOM 1599 C CA . TYR A 1 197 ? 1.112 7.624 7.863 1.00 91.56 197 TYR A CA 1
ATOM 1600 C C . TYR A 1 197 ? -0.366 7.555 8.290 1.00 91.56 197 TYR A C 1
ATOM 1602 O O . TYR A 1 197 ? -1.099 8.546 8.223 1.00 91.56 197 TYR A O 1
ATOM 1610 N N . LEU A 1 198 ? -0.839 6.380 8.717 1.00 93.62 198 LEU A N 1
ATOM 1611 C CA . LEU A 1 198 ? -2.252 6.151 9.022 1.00 93.62 198 LEU A CA 1
ATOM 1612 C C . LEU A 1 198 ? -2.670 6.820 10.332 1.00 93.62 198 LEU A C 1
ATOM 1614 O O . LEU A 1 198 ? -2.543 6.249 11.408 1.00 93.62 198 LEU A O 1
ATOM 1618 N N . THR A 1 199 ? -3.259 8.008 10.245 1.00 94.50 199 THR A N 1
ATOM 1619 C CA . THR A 1 199 ? -3.824 8.700 11.415 1.00 94.50 199 THR A CA 1
ATOM 1620 C C . THR A 1 199 ? -5.093 8.018 11.945 1.00 94.50 199 THR A C 1
ATOM 1622 O O . THR A 1 199 ? -5.800 7.320 11.215 1.00 94.50 199 THR A O 1
ATOM 1625 N N . LEU A 1 200 ? -5.454 8.268 13.210 1.00 95.00 200 LEU A N 1
ATOM 1626 C CA . LEU A 1 200 ? -6.689 7.727 13.795 1.00 95.00 200 LEU A CA 1
ATOM 1627 C C . LEU A 1 200 ? -7.954 8.075 12.972 1.00 95.00 200 LEU A C 1
ATOM 1629 O O . LEU A 1 200 ? -8.735 7.164 12.691 1.00 95.00 200 LEU A O 1
ATOM 1633 N N . PRO A 1 201 ? -8.164 9.324 12.502 1.00 93.62 201 PRO A N 1
ATOM 1634 C CA . PRO A 1 201 ? -9.295 9.641 11.627 1.00 93.62 201 PRO A CA 1
ATOM 1635 C C . PRO A 1 201 ? -9.314 8.835 10.323 1.00 93.62 201 PRO A C 1
ATOM 1637 O O . PRO A 1 201 ? -10.387 8.464 9.849 1.00 93.62 201 PRO A O 1
ATOM 1640 N N . MET A 1 202 ? -8.147 8.554 9.735 1.00 95.06 202 MET A N 1
ATOM 1641 C CA . MET A 1 202 ? -8.052 7.719 8.535 1.00 95.06 202 MET A CA 1
ATOM 1642 C C . MET A 1 202 ? -8.449 6.278 8.841 1.00 95.06 202 MET A C 1
ATOM 1644 O O . MET A 1 202 ? -9.284 5.728 8.128 1.00 95.06 202 MET A O 1
ATOM 1648 N N . LEU A 1 203 ? -7.917 5.704 9.928 1.00 95.50 203 LEU A N 1
ATOM 1649 C CA . LEU A 1 203 ? -8.261 4.356 10.387 1.00 95.50 203 LEU A CA 1
ATOM 1650 C C . LEU A 1 203 ? -9.773 4.209 10.584 1.00 95.50 203 LEU A C 1
ATOM 1652 O O . LEU A 1 203 ? -10.375 3.290 10.038 1.00 95.50 203 LEU A O 1
ATOM 1656 N N . LEU A 1 204 ? -10.411 5.158 11.272 1.00 93.94 204 LEU A N 1
ATOM 1657 C CA . LEU A 1 204 ? -11.861 5.145 11.484 1.00 93.94 204 LEU A CA 1
ATOM 1658 C C . LEU A 1 204 ? -12.660 5.214 10.172 1.00 93.94 204 LEU A C 1
ATOM 1660 O O . LEU A 1 204 ? -13.698 4.566 10.061 1.00 93.94 204 LEU A O 1
ATOM 1664 N N . LYS A 1 205 ? -12.178 5.957 9.167 1.00 93.00 205 LYS A N 1
ATOM 1665 C CA . LYS A 1 205 ? -12.822 6.047 7.843 1.00 93.00 205 LYS A CA 1
ATOM 1666 C C . LYS A 1 205 ? -12.710 4.757 7.031 1.00 93.00 205 LYS A C 1
ATOM 1668 O O . LYS A 1 205 ? -13.612 4.465 6.246 1.00 93.00 205 LYS A O 1
ATOM 1673 N N . ILE A 1 206 ? -11.614 4.010 7.179 1.00 94.25 206 ILE A N 1
ATOM 1674 C CA . ILE A 1 206 ? -11.383 2.776 6.415 1.00 94.25 206 ILE A CA 1
ATOM 1675 C C . ILE A 1 206 ? -11.984 1.535 7.070 1.00 94.25 206 ILE A C 1
ATOM 1677 O O . ILE A 1 206 ? -12.057 0.505 6.405 1.00 94.25 206 ILE A O 1
ATOM 1681 N N . LEU A 1 207 ? -12.411 1.585 8.335 1.00 92.38 207 LEU A N 1
ATOM 1682 C CA . LEU A 1 207 ? -13.028 0.424 8.976 1.00 92.38 207 LEU A CA 1
ATOM 1683 C C . LEU A 1 207 ? -14.265 -0.057 8.192 1.00 92.38 207 LEU A C 1
ATOM 1685 O O . LEU A 1 207 ? -14.990 0.755 7.596 1.00 92.38 207 LEU A O 1
ATOM 1689 N N . PRO A 1 208 ? -14.506 -1.379 8.152 1.00 90.38 208 PRO A N 1
ATOM 1690 C CA . PRO A 1 208 ? -15.744 -1.900 7.599 1.00 90.38 208 PRO A CA 1
ATOM 1691 C C . PRO A 1 208 ? -16.912 -1.354 8.424 1.00 90.38 208 PRO A C 1
ATOM 1693 O O . PRO A 1 208 ? -16.827 -1.233 9.648 1.00 90.38 208 PRO A O 1
ATOM 1696 N N . GLN A 1 209 ? -18.000 -0.989 7.751 1.00 77.44 209 GLN A N 1
ATOM 1697 C CA . GLN A 1 209 ? -19.233 -0.672 8.463 1.00 77.44 209 GLN A CA 1
ATOM 1698 C C . GLN A 1 209 ? -19.765 -1.971 9.075 1.00 77.44 209 GLN A C 1
ATOM 1700 O O . GLN A 1 209 ? -19.669 -3.029 8.450 1.00 77.44 209 GLN A O 1
ATOM 1705 N N . GLU A 1 210 ? -20.300 -1.909 10.293 1.00 61.94 210 GLU A N 1
ATOM 1706 C CA . GLU A 1 210 ? -20.993 -3.064 10.861 1.00 61.94 210 GLU A CA 1
ATOM 1707 C C . GLU A 1 210 ? -22.152 -3.432 9.932 1.00 61.94 210 GLU A C 1
ATOM 1709 O O . GLU A 1 210 ? -22.961 -2.573 9.569 1.00 61.94 210 GLU A O 1
ATOM 1714 N N . GLU A 1 211 ? -22.227 -4.698 9.515 1.00 47.53 211 GLU A N 1
ATOM 1715 C CA . GLU A 1 211 ? -23.397 -5.150 8.777 1.00 47.53 211 GLU A CA 1
ATOM 1716 C C . GLU A 1 211 ? -24.642 -4.953 9.659 1.00 47.53 211 GLU A C 1
ATOM 1718 O O . GLU A 1 211 ? -24.630 -5.348 10.831 1.00 47.53 211 GLU A O 1
ATOM 1723 N N . PRO A 1 212 ? -25.743 -4.393 9.125 1.00 38.28 212 PRO A N 1
ATOM 1724 C CA . PRO A 1 212 ? -26.950 -4.080 9.894 1.00 38.28 212 PRO A CA 1
ATOM 1725 C C . PRO A 1 212 ? -27.658 -5.296 10.526 1.00 38.28 212 PRO A C 1
ATOM 1727 O O . PRO A 1 212 ? -28.671 -5.118 11.198 1.00 38.28 212 PRO A O 1
ATOM 1730 N N . ASN A 1 213 ? -27.143 -6.518 10.358 1.00 35.53 213 ASN A N 1
ATOM 1731 C CA . ASN A 1 213 ? -27.802 -7.762 10.754 1.00 35.53 213 ASN A CA 1
ATOM 1732 C C . ASN A 1 213 ? -27.295 -8.418 12.046 1.00 35.53 213 ASN A C 1
ATOM 1734 O O . ASN A 1 213 ? -27.635 -9.567 12.311 1.00 35.53 213 ASN A O 1
ATOM 1738 N N . THR A 1 214 ? -26.560 -7.700 12.901 1.00 36.09 214 THR A N 1
ATOM 1739 C CA . THR A 1 214 ? -26.237 -8.208 14.250 1.00 36.09 214 THR A CA 1
ATOM 1740 C C . THR A 1 214 ? -26.910 -7.377 15.340 1.00 36.09 214 THR A C 1
ATOM 1742 O O . THR A 1 214 ? -26.261 -6.788 16.197 1.00 36.09 214 THR A O 1
ATOM 1745 N N . ARG A 1 215 ? -28.244 -7.323 15.304 1.00 30.84 215 ARG A N 1
ATOM 1746 C CA . ARG A 1 215 ? -29.058 -7.135 16.511 1.00 30.84 215 ARG A CA 1
ATOM 1747 C C . ARG A 1 215 ? -29.575 -8.516 16.905 1.00 30.84 215 ARG A C 1
ATOM 1749 O O . ARG A 1 215 ? -30.518 -9.004 16.288 1.00 30.84 215 ARG A O 1
ATOM 1756 N N . LEU A 1 2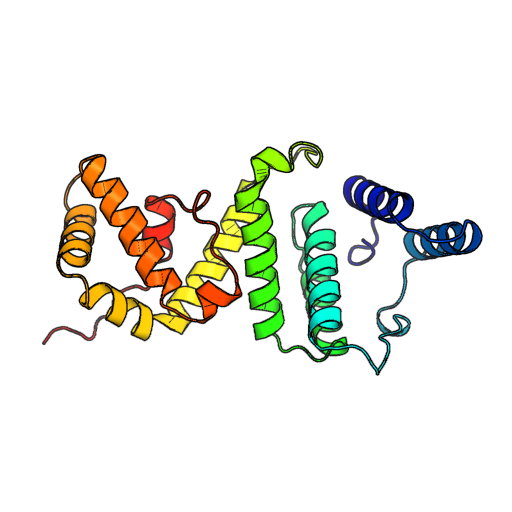16 ? -28.903 -9.147 17.864 1.00 33.16 216 LEU A N 1
ATOM 1757 C CA . LEU A 1 216 ? -29.462 -10.233 18.670 1.00 33.16 216 LEU A CA 1
ATOM 1758 C C . LEU A 1 216 ? -29.880 -9.643 20.015 1.00 33.16 216 LEU A C 1
ATOM 1760 O O . LEU A 1 216 ? -29.104 -8.805 20.530 1.00 33.16 216 LEU A O 1
#

Organism: NCBI:txid652676

InterPro domains:
  IPR029024 TerB-like [G3DSA:1.10.3680.10] (1-103)
  IPR029024 TerB-like [SSF158682] (1-102)

Radius of gyration: 20.74 Å; chains: 1; bounding box: 58×40×54 Å

Secondary structure (DSSP, 8-state):
-GGGS---HHHHHHHHHHHHHS---HHHHHHHHHHHHH---TTT----TT--HHHHHHHHHHHHHHHGGGS---HHHHHHHHHHHHHHT--HHHHHHHHHHHHHHHHHTTTTTGGG--S--HHHHHHHHHHHHHHHHHHTHHHHHHHHHH-HHHHHHHHHHHHSPPPHHHHHHHHHHHHHHHHTSHHHHHHT--TTT--HHHHHHHSPPPPTT---